Protein 5A0N (pdb70)

Radius of gyration: 16.24 Å; Cα contacts (8 Å, |Δi|>4): 431; chains: 1; bounding box: 44×44×43 Å

Structure (mmCIF, N/CA/C/O backbone):
data_5A0N
#
_entry.id   5A0N
#
_cell.length_a   59.860
_cell.length_b   59.860
_cell.length_c   121.660
_cell.angle_alpha   90.00
_cell.angle_beta   90.00
_cell.angle_gamma   90.00
#
_symmetry.space_group_name_H-M   'P 41 21 2'
#
loop_
_entity.id
_entity.type
_entity.pdbx_description
1 polymer 'PROTEIN F2 LIKE FIBRONECTIN-BINDING PROTEIN'
2 non-polymer '2-(N-MORPHOLINO)-E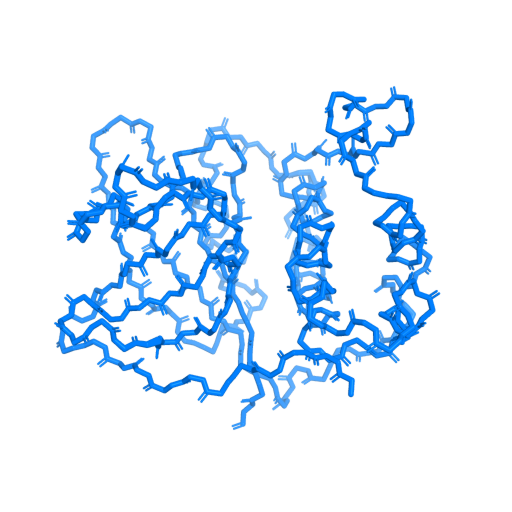THANESULFONIC ACID'
3 non-polymer GLYCEROL
4 water water
#
loop_
_atom_site.group_PDB
_atom_site.id
_atom_site.type_symbol
_atom_site.label_atom_id
_atom_site.label_alt_id
_atom_site.label_comp_id
_atom_site.label_asym_id
_atom_site.label_entity_id
_atom_site.label_seq_id
_atom_site.pdbx_PDB_ins_code
_atom_site.Cartn_x
_atom_site.Cartn_y
_atom_site.Cartn_z
_atom_site.occupancy
_atom_site.B_iso_or_equiv
_atom_site.auth_seq_id
_atom_site.auth_comp_id
_atom_site.auth_asym_id
_atom_site.auth_atom_id
_atom_site.pdbx_PDB_model_num
ATOM 1 N N . GLY A 1 4 ? 31.350 -6.710 10.905 1.00 46.03 42 GLY A N 1
ATOM 2 C CA . GLY A 1 4 ? 30.317 -5.722 11.362 1.00 34.49 42 GLY A CA 1
ATOM 3 C C . GLY A 1 4 ? 30.820 -4.295 11.382 1.00 22.86 42 GLY A C 1
ATOM 4 O O . GLY A 1 4 ? 32.021 -4.039 11.548 1.00 27.55 42 GLY A O 1
ATOM 5 N N . GLY A 1 5 ? 29.905 -3.352 11.202 1.00 15.34 43 GLY A N 1
ATOM 6 C CA . GLY A 1 5 ? 30.281 -1.942 11.181 1.00 14.84 43 GLY A CA 1
ATOM 7 C C . GLY A 1 5 ? 30.828 -1.454 9.865 1.00 14.62 43 GLY A C 1
ATOM 8 O O . GLY A 1 5 ? 30.875 -2.183 8.883 1.00 15.93 43 GLY A O 1
ATOM 9 N N . PHE A 1 6 ? 31.203 -0.199 9.865 1.00 13.54 44 PHE A N 1
ATOM 10 C CA . PHE A 1 6 ? 31.690 0.488 8.709 1.00 13.72 44 PHE A CA 1
ATOM 11 C C . PHE A 1 6 ? 33.099 1.008 8.986 1.00 15.71 44 PHE A C 1
ATOM 12 O O . PHE A 1 6 ? 33.271 1.944 9.683 1.00 14.21 44 PHE A O 1
ATOM 20 N N . PRO A 1 7 ? 34.128 0.362 8.428 1.00 27.21 45 PRO A N 1
ATOM 21 C CA . PRO A 1 7 ? 35.467 0.814 8.704 1.00 26.90 45 PRO A CA 1
ATOM 22 C C . PRO A 1 7 ? 35.786 2.272 8.354 1.00 25.62 45 PRO A C 1
ATOM 23 O O . PRO A 1 7 ? 35.200 2.907 7.447 1.00 41.28 45 PRO A O 1
ATOM 27 N N . ASN A 1 8 ? 36.671 2.792 9.186 1.00 14.35 46 ASN A N 1
ATOM 28 C CA . ASN A 1 8 ? 37.204 4.095 8.964 1.00 10.47 46 ASN A CA 1
ATOM 29 C C . ASN A 1 8 ? 38.687 3.979 8.774 1.00 10.77 46 ASN A C 1
ATOM 30 O O . ASN A 1 8 ? 39.459 4.099 9.729 1.00 12.09 46 ASN A O 1
ATOM 35 N N . ASP A 1 9 ? 39.062 3.707 7.519 1.00 11.80 47 ASP A N 1
ATOM 36 C CA . ASP A 1 9 ? 40.432 3.414 7.141 1.00 14.39 47 ASP A CA 1
ATOM 37 C C . ASP A 1 9 ? 41.067 4.550 6.358 1.00 12.33 47 ASP A C 1
ATOM 38 O O . ASP A 1 9 ? 42.108 4.361 5.717 1.00 13.80 47 ASP A O 1
ATOM 43 N N . ALA A 1 10 ? 40.467 5.728 6.434 1.00 11.08 48 ALA A N 1
ATOM 44 C CA . ALA A 1 10 ? 41.016 6.895 5.745 1.00 11.13 48 ALA A CA 1
ATOM 45 C C . ALA A 1 10 ? 42.316 7.338 6.409 1.00 12.50 48 ALA A C 1
ATOM 46 O O . ALA A 1 10 ? 42.476 7.221 7.634 1.00 16.04 48 ALA A O 1
ATOM 48 N N . LYS A 1 11 ? 43.232 7.893 5.611 1.00 13.58 49 LYS A N 1
ATOM 49 C CA . LYS A 1 11 ? 44.554 8.285 6.126 1.00 17.20 49 LYS A CA 1
ATOM 50 C C . LYS A 1 11 ? 44.997 9.681 5.667 1.00 14.07 49 LYS A C 1
ATOM 51 O O . LYS A 1 11 ? 46.100 10.093 5.965 1.00 16.16 49 LYS A O 1
ATOM 55 N N . GLY A 1 12 ? 44.115 10.455 5.036 1.00 11.88 50 GLY A N 1
ATOM 56 C CA . GLY A 1 12 ? 44.472 11.794 4.612 1.00 12.39 50 GLY A CA 1
ATOM 57 C C . GLY A 1 12 ? 44.869 12.684 5.794 1.00 10.82 50 GLY A C 1
ATOM 58 O O . GLY A 1 12 ? 44.145 12.754 6.789 1.00 11.39 50 GLY A O 1
ATOM 59 N N . ILE A 1 13 ? 45.986 13.383 5.619 1.00 10.75 51 ILE A N 1
ATOM 60 C CA . ILE A 1 13 ? 46.427 14.415 6.540 1.00 11.79 51 ILE A CA 1
ATOM 61 C C . ILE A 1 13 ? 46.728 15.668 5.726 1.00 11.21 51 ILE A C 1
ATOM 62 O O . ILE A 1 13 ? 47.487 15.616 4.767 1.00 12.83 51 ILE A O 1
ATOM 67 N N . SER A 1 14 ? 46.135 16.786 6.096 1.00 11.32 52 SER A N 1
ATOM 68 C CA . SER A 1 14 ? 46.259 18.039 5.346 1.00 13.16 52 SER A CA 1
ATOM 69 C C . SER A 1 14 ? 47.585 18.698 5.617 1.00 14.22 52 SER A C 1
ATOM 70 O O . SER A 1 14 ? 47.960 18.833 6.790 1.00 15.06 52 SER A O 1
ATOM 73 N N . GLY A 1 15 ? 48.251 19.183 4.576 1.00 15.68 53 GLY A N 1
ATOM 74 C CA . GLY A 1 15 ? 49.496 19.891 4.756 1.00 18.12 53 GLY A CA 1
ATOM 75 C C . GLY A 1 15 ? 49.391 21.158 5.578 1.00 18.69 53 GLY A C 1
ATOM 76 O O . GLY A 1 15 ? 50.366 21.536 6.207 1.00 24.96 53 GLY A O 1
ATOM 77 N N . ASN A 1 16 ? 48.225 21.798 5.566 1.00 15.72 54 ASN A N 1
ATOM 78 C CA . ASN A 1 16 ? 48.002 23.032 6.320 1.00 15.78 54 ASN A CA 1
ATOM 79 C C . ASN A 1 16 ? 47.195 22.823 7.585 1.00 12.03 54 ASN A C 1
ATOM 80 O O . ASN A 1 16 ? 46.857 23.784 8.253 1.00 14.89 54 ASN A O 1
ATOM 85 N N . GLY A 1 17 ? 46.884 21.578 7.911 1.00 11.28 55 GLY A N 1
ATOM 86 C CA . GLY A 1 17 ? 46.103 21.281 9.100 1.00 10.86 55 GLY A CA 1
ATOM 87 C C . GLY A 1 17 ? 44.619 21.601 9.005 1.00 9.92 55 GLY A C 1
ATOM 88 O O . GLY A 1 17 ? 43.927 21.497 10.013 1.00 10.85 55 GLY A O 1
ATOM 89 N N . LYS A 1 18 ? 44.137 21.963 7.806 1.00 10.16 56 LYS A N 1
ATOM 90 C CA . LYS A 1 18 ? 42.729 22.302 7.623 1.00 9.58 56 LYS A CA 1
ATOM 91 C C . LYS A 1 18 ? 41.983 21.236 6.828 1.00 9.41 56 LYS A C 1
ATOM 92 O O . LYS A 1 18 ? 42.527 20.603 5.928 1.00 10.35 56 LYS A O 1
ATOM 98 N N . TYR A 1 19 ? 40.722 21.058 7.206 1.00 9.11 57 TYR A N 1
ATOM 99 C CA . TYR A 1 19 ? 39.860 20.005 6.689 1.00 8.81 57 TYR A CA 1
ATOM 100 C C . TYR A 1 19 ? 38.484 20.563 6.362 1.00 8.40 57 TYR A C 1
ATOM 101 O O . TYR A 1 19 ? 38.028 21.525 7.010 1.00 8.85 57 TYR A O 1
ATOM 110 N N . TYR A 1 20 ? 37.823 19.936 5.389 1.00 8.18 58 TYR A N 1
ATOM 111 C CA . TYR A 1 20 ? 36.471 20.265 4.969 1.00 8.21 58 TYR A CA 1
ATOM 112 C C . TYR A 1 20 ? 35.594 19.043 5.228 1.00 7.38 58 TYR A C 1
ATOM 113 O O . TYR A 1 20 ? 36.102 17.939 5.428 1.00 8.22 58 TYR A O 1
ATOM 122 N N . SER A 1 21 ? 34.273 19.236 5.196 1.00 7.24 59 SER A N 1
ATOM 123 C CA . SER A 1 21 ? 33.362 18.102 5.259 1.00 7.13 59 SER A CA 1
ATOM 124 C C . SER A 1 21 ? 32.351 18.140 4.118 1.00 6.97 59 SER A C 1
ATOM 125 O O . SER A 1 21 ? 31.874 19.207 3.680 1.00 7.76 59 SER A O 1
ATOM 128 N N . LEU A 1 22 ? 31.991 16.946 3.653 1.00 6.76 60 LEU A N 1
ATOM 129 C CA . LEU A 1 22 ? 30.983 16.771 2.626 1.00 6.56 60 LEU A CA 1
ATOM 130 C C . LEU A 1 22 ? 29.577 16.996 3.161 1.00 6.78 60 LEU A C 1
ATOM 131 O O . LEU A 1 22 ? 28.618 17.110 2.369 1.00 7.15 60 LEU A O 1
ATOM 136 N N . GLY A 1 23 ? 29.412 17.076 4.480 1.00 6.83 61 GLY A N 1
ATOM 137 C CA . GLY A 1 23 ? 28.131 17.386 5.053 1.00 7.17 61 GLY A CA 1
ATOM 138 C C . GLY A 1 23 ? 27.283 16.203 5.394 1.00 7.64 61 GLY A C 1
ATOM 139 O O . GLY A 1 23 ? 27.678 15.051 5.181 1.00 7.64 61 GLY A O 1
ATOM 140 N N . GLN A 1 24 ? 26.098 16.494 5.917 1.00 7.25 62 GLN A N 1
ATOM 141 C CA . GLN A 1 24 ? 25.121 15.462 6.258 1.00 7.80 62 GLN A CA 1
ATOM 142 C C . GLN A 1 24 ? 24.273 15.216 4.996 1.00 7.28 62 GLN A C 1
ATOM 143 O O . GLN A 1 24 ? 24.680 14.402 4.152 1.00 9.33 62 GLN A O 1
ATOM 149 N N . ILE A 1 25 ? 23.145 15.902 4.814 1.00 6.59 63 ILE A N 1
ATOM 150 C CA . ILE A 1 25 ? 22.435 15.806 3.537 1.00 6.69 63 ILE A CA 1
ATOM 151 C C . ILE A 1 25 ? 22.792 17.068 2.756 1.00 6.27 63 ILE A C 1
ATOM 152 O O . ILE A 1 25 ? 22.396 18.179 3.129 1.00 6.41 63 ILE A O 1
ATOM 157 N N . GLU A 1 26 ? 23.662 16.904 1.746 1.00 5.93 64 GLU A N 1
ATOM 158 C CA . GLU A 1 26 ? 24.151 18.055 0.972 1.00 6.18 64 GLU A CA 1
ATOM 159 C C . GLU A 1 26 ? 24.397 17.604 -0.455 1.00 5.98 64 GLU A C 1
ATOM 160 O O . GLU A 1 26 ? 24.712 16.454 -0.737 1.00 6.26 64 GLU A O 1
ATOM 166 N N . LYS A 1 27 ? 24.314 18.560 -1.361 1.00 6.15 65 LYS A N 1
ATOM 167 C CA . LYS A 1 27 ? 24.790 18.372 -2.726 1.00 6.33 65 LYS A CA 1
ATOM 168 C C . LYS A 1 27 ? 26.306 18.416 -2.762 1.00 6.39 65 LYS A C 1
ATOM 169 O O . LYS A 1 27 ? 26.927 19.277 -2.119 1.00 7.05 65 LYS A O 1
ATOM 175 N N A LEU A 1 28 ? 26.916 17.503 -3.512 0.50 6.70 66 LEU A N 1
ATOM 176 N N B LEU A 1 28 ? 26.900 17.500 -3.512 0.50 6.87 66 LEU A N 1
ATOM 177 C CA A LEU A 1 28 ? 28.317 17.677 -3.901 0.50 6.87 66 LEU A CA 1
ATOM 178 C CA B LEU A 1 28 ? 28.293 17.648 -3.898 0.50 7.03 66 LEU A CA 1
ATOM 179 C C A LEU A 1 28 ? 28.439 18.668 -5.050 0.50 6.47 66 LEU A C 1
ATOM 180 C C B LEU A 1 28 ? 28.432 18.653 -5.042 0.50 6.55 66 LEU A C 1
ATOM 181 O O A LEU A 1 28 ? 29.425 19.394 -5.129 0.50 7.62 66 LEU A O 1
ATOM 182 O O B LEU A 1 28 ? 29.418 19.380 -5.100 0.50 7.67 66 LEU A O 1
ATOM 191 N N . TYR A 1 29 ? 27.425 18.695 -5.924 1.00 6.06 67 TYR A N 1
ATOM 192 C CA . TYR A 1 29 ? 27.396 19.625 -7.066 1.00 6.53 67 TYR A CA 1
ATOM 193 C C . TYR A 1 29 ? 25.993 20.204 -7.113 1.00 5.87 67 TYR A C 1
ATOM 194 O O . TYR A 1 29 ? 24.992 19.479 -6.965 1.00 6.49 67 TYR A O 1
ATOM 203 N N . SER A 1 30 ? 25.922 21.517 -7.303 1.00 5.89 68 SER A N 1
ATOM 204 C CA . SER A 1 30 ? 24.690 22.263 -7.087 1.00 6.26 68 SER A CA 1
ATOM 205 C C . SER A 1 30 ? 23.547 21.940 -8.048 1.00 5.87 68 SER A C 1
ATOM 206 O O . SER A 1 30 ? 22.395 22.212 -7.714 1.00 6.81 68 SER A O 1
ATOM 209 N N . ASN A 1 31 ? 23.849 21.357 -9.206 1.00 6.20 69 ASN A N 1
ATOM 210 C CA . ASN A 1 31 ? 22.793 20.962 -10.114 1.00 6.75 69 ASN A CA 1
ATOM 211 C C . ASN A 1 31 ? 22.246 19.562 -9.894 1.00 6.71 69 ASN A C 1
ATOM 212 O O . ASN A 1 31 ? 21.333 19.153 -10.627 1.00 9.21 69 ASN A O 1
ATOM 217 N N . GLN A 1 32 ? 22.785 18.836 -8.913 1.00 6.64 70 GLN A N 1
ATOM 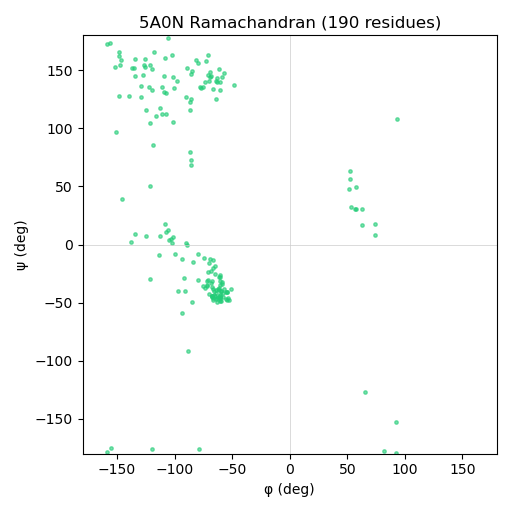218 C CA . GLN A 1 32 ? 22.383 17.467 -8.617 1.00 6.94 70 GLN A CA 1
ATOM 219 C C . GLN A 1 32 ? 21.471 17.401 -7.410 1.00 6.89 70 GLN A C 1
ATOM 220 O O . GLN A 1 32 ? 21.444 18.310 -6.580 1.00 8.10 70 GLN A O 1
ATOM 226 N N . PHE A 1 33 ? 20.783 16.283 -7.266 1.00 7.11 71 PHE A N 1
ATOM 227 C CA . PHE A 1 33 ? 20.086 15.984 -6.030 1.00 7.77 71 PHE A CA 1
ATOM 228 C C . PHE A 1 33 ? 21.074 15.826 -4.876 1.00 7.12 71 PHE A C 1
ATOM 229 O O . PHE A 1 33 ? 22.138 15.220 -5.029 1.00 8.16 71 PHE A O 1
ATOM 237 N N . ALA A 1 34 ? 20.691 16.339 -3.703 1.00 7.12 72 ALA A N 1
ATOM 238 C CA . ALA A 1 34 ? 21.483 16.132 -2.513 1.00 6.99 72 ALA A CA 1
ATOM 239 C C . ALA A 1 34 ? 21.593 14.656 -2.170 1.00 7.28 72 ALA A C 1
ATOM 240 O O . ALA A 1 34 ? 20.687 13.874 -2.416 1.00 9.11 72 ALA A O 1
ATOM 242 N N . THR A 1 35 ? 22.711 14.313 -1.533 1.00 6.35 73 THR A N 1
ATOM 243 C CA . THR A 1 35 ? 22.980 12.973 -1.068 1.00 6.56 73 THR A CA 1
ATOM 244 C C . THR A 1 35 ? 23.306 13.010 0.431 1.00 5.99 73 THR A C 1
ATOM 245 O O . THR A 1 35 ? 23.692 14.054 0.972 1.00 6.92 73 THR A O 1
ATOM 249 N N . TYR A 1 36 ? 23.161 11.866 1.078 1.00 6.64 74 TYR A N 1
ATOM 250 C CA . TYR A 1 36 ? 23.557 11.701 2.482 1.00 6.35 74 TYR A CA 1
ATOM 251 C C . TYR A 1 36 ? 25.029 11.318 2.491 1.00 6.14 74 TYR A C 1
ATOM 252 O O . TYR A 1 36 ? 25.398 10.253 1.991 1.00 7.55 74 TYR A O 1
ATOM 261 N N . ASN A 1 37 ? 25.880 12.186 3.060 1.00 6.38 75 ASN A N 1
ATOM 262 C CA . ASN A 1 37 ? 27.325 12.104 2.862 1.00 5.92 75 ASN A CA 1
ATOM 263 C C . ASN A 1 37 ? 28.126 11.724 4.103 1.00 6.18 75 ASN A C 1
ATOM 264 O O . ASN A 1 37 ? 29.343 11.773 4.085 1.00 6.54 75 ASN A O 1
ATOM 269 N N . ASN A 1 38 ? 27.436 11.361 5.203 1.00 5.83 76 ASN A N 1
ATOM 270 C CA . ASN A 1 38 ? 28.061 10.804 6.402 1.00 5.84 76 ASN A CA 1
ATOM 271 C C . ASN A 1 38 ? 29.033 11.740 7.092 1.00 6.55 76 ASN A C 1
ATOM 272 O O . ASN A 1 38 ? 29.841 11.302 7.900 1.00 6.55 76 ASN A O 1
ATOM 277 N N . LEU A 1 39 ? 28.966 13.030 6.767 1.00 6.10 77 LEU A N 1
ATOM 278 C CA . LEU A 1 39 ? 29.919 14.010 7.288 1.00 7.00 77 LEU A CA 1
ATOM 279 C C . LEU A 1 39 ? 31.360 13.607 7.049 1.00 7.11 77 LEU A C 1
ATOM 280 O O . LEU A 1 39 ? 32.251 13.951 7.805 1.00 8.63 77 LEU A O 1
ATOM 285 N N . THR A 1 40 ? 31.590 12.911 5.931 1.00 6.30 78 THR A N 1
ATOM 286 C CA . THR A 1 40 ? 32.963 12.590 5.546 1.00 6.63 78 THR A CA 1
ATOM 287 C C . THR A 1 40 ? 33.837 13.823 5.625 1.00 6.87 78 THR A C 1
ATOM 288 O O . THR A 1 40 ? 33.444 14.901 5.157 1.00 7.75 78 THR A O 1
ATOM 292 N N . VAL A 1 41 ? 35.051 13.665 6.158 1.00 6.98 79 VAL A N 1
ATOM 293 C CA . VAL A 1 41 ? 35.988 14.766 6.306 1.00 7.15 79 VAL A CA 1
ATOM 294 C C . VAL A 1 41 ? 37.129 14.519 5.325 1.00 7.19 79 VAL A C 1
ATOM 295 O O . VAL A 1 41 ? 37.618 13.380 5.191 1.00 7.86 79 VAL A O 1
ATOM 299 N N . ILE A 1 42 ? 37.524 15.593 4.635 1.00 7.15 80 ILE A N 1
ATOM 300 C CA . ILE A 1 42 ? 38.552 15.568 3.600 1.00 7.71 80 ILE A CA 1
ATOM 301 C C . ILE A 1 42 ? 39.635 16.610 3.891 1.00 7.53 80 ILE A C 1
ATOM 302 O O . ILE A 1 42 ? 39.379 17.636 4.500 1.00 8.20 80 ILE A O 1
ATOM 307 N N . THR A 1 43 ? 40.829 16.349 3.374 1.00 8.22 81 THR A N 1
ATOM 308 C CA . THR A 1 43 ? 41.907 17.304 3.464 1.00 9.04 81 THR A CA 1
ATOM 309 C C . THR A 1 43 ? 41.585 18.524 2.596 1.00 9.24 81 THR A C 1
ATOM 310 O O . THR A 1 43 ? 40.987 18.412 1.514 1.00 11.60 81 THR A O 1
ATOM 314 N N . SER A 1 44 ? 42.003 19.695 3.058 1.00 10.01 82 SER A N 1
ATOM 315 C CA . SER A 1 44 ? 41.733 20.946 2.312 1.00 11.37 82 SER A CA 1
ATOM 316 C C . SER A 1 44 ? 42.549 21.034 1.047 1.00 12.97 82 SER A C 1
ATOM 317 O O . SER A 1 44 ? 42.141 21.745 0.135 1.00 16.06 82 SER A O 1
ATOM 320 N N . ASP A 1 45 ? 43.676 20.330 0.972 1.00 11.76 83 ASP A N 1
ATOM 321 C CA . ASP A 1 45 ? 44.570 20.459 -0.155 1.00 13.29 83 ASP A CA 1
ATOM 322 C C . ASP A 1 45 ? 44.292 19.423 -1.247 1.00 11.68 83 ASP A C 1
ATOM 323 O O . ASP A 1 45 ? 43.980 19.747 -2.400 1.00 15.28 83 ASP A O 1
ATOM 328 N N . THR A 1 46 ? 44.376 18.152 -0.891 1.00 10.33 84 THR A N 1
ATOM 329 C CA . THR A 1 46 ? 44.216 17.081 -1.835 1.00 11.36 84 THR A CA 1
ATOM 330 C C . THR A 1 46 ? 42.795 16.528 -1.931 1.00 11.63 84 THR A C 1
ATOM 331 O O . THR A 1 46 ? 42.514 15.705 -2.797 1.00 13.88 84 THR A O 1
ATOM 335 N N . HIS A 1 47 ? 41.927 16.890 -0.994 1.00 10.10 85 HIS A N 1
ATOM 336 C CA . HIS A 1 47 ? 40.542 16.406 -0.958 1.00 10.67 85 HIS A CA 1
ATOM 337 C C . HIS A 1 47 ? 40.496 14.890 -0.765 1.00 11.39 85 HIS A C 1
ATOM 338 O O . HIS A 1 47 ? 39.606 14.199 -1.280 1.00 15.68 85 HIS A O 1
ATOM 345 N N . GLU A 1 48 ? 41.508 14.375 -0.061 1.00 10.52 86 GLU A N 1
ATOM 346 C CA A GLU A 1 48 ? 41.621 12.950 0.354 0.50 10.72 86 GLU A CA 1
ATOM 347 C CA B GLU A 1 48 ? 41.525 12.977 0.306 0.50 13.00 86 GLU A CA 1
ATOM 348 C C . GLU A 1 48 ? 40.771 12.796 1.621 1.00 9.93 86 GLU A C 1
ATOM 349 O O . GLU A 1 48 ? 40.886 13.631 2.522 1.00 11.14 86 GLU A O 1
ATOM 360 N N A ASN A 1 49 ? 39.971 11.745 1.734 0.50 9.36 87 ASN A N 1
ATOM 361 N N B ASN A 1 49 ? 40.050 11.674 1.722 0.50 9.49 87 ASN A N 1
ATOM 362 C CA A ASN A 1 49 ? 39.328 11.561 3.024 0.50 9.06 87 ASN A CA 1
ATOM 363 C CA B ASN A 1 49 ? 39.421 11.259 2.988 0.50 9.42 87 ASN A CA 1
ATOM 364 C C A ASN A 1 49 ? 40.369 11.439 4.106 0.50 9.09 87 ASN A C 1
ATOM 365 C C B ASN A 1 49 ? 40.408 11.349 4.150 0.50 9.13 87 ASN A C 1
ATOM 366 O O A ASN A 1 49 ? 41.344 10.702 3.985 0.50 10.00 87 ASN A O 1
ATOM 367 O O B ASN A 1 49 ? 41.447 10.693 4.106 0.50 9.93 87 ASN A O 1
ATOM 376 N N . SER A 1 50 ? 40.088 12.133 5.193 1.00 8.89 88 SER A N 1
ATOM 377 C CA . SER A 1 50 ? 40.834 12.019 6.461 1.00 8.10 88 SER A CA 1
ATOM 378 C C . SER A 1 50 ? 40.080 11.115 7.428 1.00 7.75 88 SER A C 1
ATOM 379 O O . SER A 1 50 ? 40.693 10.419 8.217 1.00 9.36 88 SER A O 1
ATOM 382 N N . ASP A 1 51 ? 38.751 11.120 7.357 1.00 7.69 89 ASP A N 1
ATOM 383 C CA . ASP A 1 51 ? 37.889 10.234 8.162 1.00 7.43 89 ASP A CA 1
ATOM 384 C C . ASP A 1 51 ? 36.654 9.945 7.318 1.00 7.31 89 ASP A C 1
ATOM 385 O O . ASP A 1 51 ? 36.059 10.850 6.733 1.00 8.70 89 ASP A O 1
ATOM 390 N N . ASN A 1 52 ? 36.346 8.661 7.176 1.00 7.47 90 ASN A N 1
ATOM 391 C CA . ASN A 1 52 ? 35.277 8.271 6.252 1.00 7.84 90 ASN A CA 1
ATOM 392 C C . ASN A 1 52 ? 33.917 8.769 6.677 1.00 7.05 90 ASN A C 1
ATOM 393 O O . ASN A 1 52 ? 33.029 8.892 5.827 1.00 7.44 90 ASN A O 1
ATOM 398 N N . PHE A 1 53 ? 33.724 9.009 7.960 1.00 6.97 91 PHE A N 1
ATOM 399 C CA . PHE A 1 53 ? 32.480 9.541 8.484 1.00 6.97 91 PHE A CA 1
ATOM 400 C C . PHE A 1 53 ? 32.826 10.379 9.697 1.00 6.09 91 PHE A C 1
ATOM 401 O O . PHE A 1 53 ? 33.919 10.241 10.268 1.00 6.82 91 PHE A O 1
ATOM 409 N N . ALA A 1 54 ? 31.867 11.173 10.137 1.00 6.45 92 ALA A N 1
ATOM 410 C CA . ALA A 1 54 ? 31.985 11.913 11.387 1.00 6.07 92 ALA A CA 1
ATOM 411 C C . ALA A 1 54 ? 30.572 12.214 11.871 1.00 5.74 92 ALA A C 1
ATOM 412 O O . ALA A 1 54 ? 29.599 11.963 11.146 1.00 6.45 92 ALA A O 1
ATOM 414 N N . PHE A 1 55 ? 30.457 12.778 13.076 1.00 6.33 93 PHE A N 1
ATOM 415 C CA . PHE A 1 55 ? 29.177 13.141 13.658 1.00 6.07 93 PHE A CA 1
ATOM 416 C C . PHE A 1 55 ? 29.227 14.583 14.129 1.00 5.85 93 PHE A C 1
ATOM 417 O O . PHE A 1 55 ? 30.238 15.030 14.707 1.00 7.15 93 PHE A O 1
ATOM 425 N N . CYS A 1 56 ? 28.145 15.301 13.832 1.00 6.08 94 CYS A N 1
ATOM 426 C CA . CYS A 1 56 ? 27.968 16.675 14.258 1.00 6.27 94 CYS A CA 1
ATOM 427 C C . CYS A 1 56 ? 27.624 16.715 15.745 1.00 6.29 94 CYS A C 1
ATOM 428 O O . CYS A 1 56 ? 26.758 15.983 16.194 1.00 7.24 94 CYS A O 1
ATOM 431 N N . LEU A 1 57 ? 28.274 17.643 16.465 1.00 6.79 95 LEU A N 1
ATOM 432 C CA . LEU A 1 57 ? 28.100 17.710 17.915 1.00 6.74 95 LEU A CA 1
ATOM 433 C C . LEU A 1 57 ? 27.224 18.844 18.404 1.00 7.32 95 LEU A C 1
ATOM 434 O O . LEU A 1 57 ? 27.095 19.017 19.628 1.00 8.16 95 LEU A O 1
ATOM 439 N N . ALA A 1 58 ? 26.631 19.619 17.493 1.00 7.18 96 ALA A N 1
ATOM 440 C CA . ALA A 1 58 ? 25.837 20.785 17.875 1.00 7.90 96 ALA A CA 1
ATOM 441 C C . ALA A 1 58 ? 24.775 21.018 16.826 1.00 7.58 96 ALA A C 1
ATOM 442 O O . ALA A 1 58 ? 25.037 21.632 15.782 1.00 8.55 96 ALA A O 1
ATOM 444 N N . ASN A 1 59 ? 23.576 20.515 17.109 1.00 7.10 97 ASN A N 1
ATOM 445 C CA . ASN A 1 59 ? 22.508 20.577 16.132 1.00 7.68 97 ASN A CA 1
ATOM 446 C C . ASN A 1 59 ? 21.959 21.961 15.842 1.00 8.15 97 ASN A C 1
ATOM 447 O O . ASN A 1 59 ? 21.213 22.133 14.863 1.00 11.18 97 ASN A O 1
ATOM 452 N N . GLY A 1 60 ? 22.318 22.932 16.676 1.00 8.37 98 GLY A N 1
ATOM 453 C CA . GLY A 1 60 ? 21.842 24.297 16.552 1.00 9.87 98 GLY A CA 1
ATOM 454 C C . GLY A 1 60 ? 22.818 25.265 15.935 1.00 9.66 98 GLY A C 1
ATOM 455 O O . GLY A 1 60 ? 22.542 26.454 15.862 1.00 12.97 98 GLY A O 1
ATOM 456 N N . LYS A 1 61 ? 23.949 24.744 15.456 1.00 8.18 99 LYS A N 1
ATOM 457 C CA . LYS A 1 61 ? 24.975 25.549 14.801 1.00 8.30 99 LYS A CA 1
ATOM 458 C C . LYS A 1 61 ? 24.942 25.306 13.308 1.00 6.97 99 LYS A C 1
ATOM 459 O O . LYS A 1 61 ? 24.165 24.498 12.800 1.00 8.88 99 LYS A O 1
ATOM 465 N N . ARG A 1 62 ? 25.801 26.021 12.582 1.00 6.84 100 ARG A N 1
ATOM 466 C CA . ARG A 1 62 ? 25.844 25.828 11.128 1.00 7.04 100 ARG A CA 1
ATOM 467 C C . ARG A 1 62 ? 26.466 24.480 10.808 1.00 6.57 100 ARG A C 1
ATOM 468 O O . ARG A 1 62 ? 27.342 23.987 11.531 1.00 7.51 100 ARG A O 1
ATOM 476 N N . PHE A 1 63 ? 25.990 23.855 9.741 1.00 6.38 101 PHE A N 1
ATOM 477 C CA . PHE A 1 63 ? 26.508 22.556 9.297 1.00 6.53 101 PHE A CA 1
ATOM 478 C C . PHE A 1 63 ? 27.441 22.771 8.120 1.00 6.12 101 PHE A C 1
ATOM 479 O O . PHE A 1 63 ? 27.186 23.629 7.264 1.00 7.07 101 PHE A O 1
ATOM 487 N N . PRO A 1 64 ? 28.493 21.967 8.044 1.00 6.17 102 PRO A N 1
ATOM 488 C CA . PRO A 1 64 ? 29.474 22.136 6.960 1.00 6.56 102 PRO A CA 1
ATOM 489 C C . PRO A 1 64 ? 29.036 21.501 5.657 1.00 6.34 102 PRO A C 1
ATOM 490 O O . PRO A 1 64 ? 28.213 20.586 5.629 1.00 6.69 102 PRO A O 1
ATOM 494 N N . SER A 1 65 ? 29.631 21.989 4.568 1.00 6.34 103 SER A N 1
ATOM 495 C CA . SER A 1 65 ? 29.331 21.425 3.256 1.00 6.54 103 SER A CA 1
ATOM 496 C C . SER A 1 65 ? 30.477 21.756 2.302 1.00 6.78 103 SER A C 1
ATOM 497 O O . SER A 1 65 ? 31.402 22.483 2.638 1.00 7.57 103 SER A O 1
ATOM 500 N N . PHE A 1 66 ? 30.388 21.156 1.123 1.00 7.00 104 PHE A N 1
ATOM 501 C CA . PHE A 1 66 ? 31.444 21.261 0.110 1.00 7.45 104 PHE A CA 1
ATOM 502 C C . PHE A 1 66 ? 30.815 21.273 -1.279 1.00 7.20 104 PHE A C 1
ATOM 503 O O . PHE A 1 66 ? 31.359 20.691 -2.231 1.00 9.60 104 PHE A O 1
ATOM 511 N N . THR A 1 67 ? 29.695 21.953 -1.425 1.00 7.21 105 THR A N 1
ATOM 512 C CA . THR A 1 67 ? 29.019 21.980 -2.711 1.00 6.44 105 THR A CA 1
ATOM 513 C C . THR A 1 67 ? 29.854 22.732 -3.764 1.00 6.56 105 THR A C 1
ATOM 514 O O . THR A 1 67 ? 30.369 23.804 -3.478 1.00 7.55 105 THR A O 1
ATOM 518 N N . ASP A 1 68 ? 29.977 22.143 -4.955 1.00 7.26 106 ASP A N 1
ATOM 519 C CA . ASP A 1 68 ? 30.761 22.742 -6.026 1.00 7.52 106 ASP A CA 1
ATOM 520 C C . ASP A 1 68 ? 32.195 22.998 -5.573 1.00 8.55 106 ASP A C 1
ATOM 521 O O . ASP A 1 68 ? 32.876 23.903 -6.071 1.00 11.29 106 ASP A O 1
ATOM 526 N N . GLU A 1 69 ? 32.684 22.154 -4.671 1.00 9.29 107 GLU A N 1
ATOM 527 C CA . GLU A 1 69 ? 34.045 22.292 -4.124 1.00 11.92 107 GLU A CA 1
ATOM 528 C C . GLU A 1 69 ? 34.308 23.630 -3.462 1.00 12.21 107 GLU A C 1
ATOM 529 O O . GLU A 1 69 ? 35.455 24.078 -3.369 1.00 16.10 107 GLU A O 1
ATOM 535 N N . LYS A 1 70 ? 33.270 24.227 -2.896 1.00 10.97 108 LYS A N 1
ATOM 536 C CA . LYS A 1 70 ? 33.409 25.485 -2.145 1.00 12.31 108 LYS A CA 1
ATOM 537 C C . LYS A 1 70 ? 33.157 25.115 -0.680 1.00 11.16 108 LYS A C 1
ATOM 538 O O . LYS A 1 70 ? 32.053 24.757 -0.294 1.00 13.15 108 LYS A O 1
ATOM 544 N N . PRO A 1 71 ? 34.181 25.202 0.162 1.00 9.62 109 PRO A N 1
ATOM 545 C CA . PRO A 1 71 ? 33.960 24.774 1.553 1.00 9.82 109 PRO A CA 1
ATOM 546 C C . PRO A 1 71 ? 33.122 25.785 2.318 1.00 11.20 109 PRO A C 1
ATOM 547 O O . PRO A 1 71 ? 33.308 26.978 2.201 1.00 13.22 109 PRO A O 1
ATOM 551 N N . LYS A 1 72 ? 32.211 25.259 3.132 1.00 9.10 110 LYS A N 1
ATOM 552 C CA . LYS A 1 72 ? 31.555 26.033 4.202 1.00 9.24 110 LYS A CA 1
ATOM 553 C C . LYS A 1 72 ? 31.825 25.211 5.439 1.00 7.95 110 LYS A C 1
ATOM 554 O O . LYS A 1 72 ? 31.358 24.085 5.559 1.00 8.19 110 LYS A O 1
ATOM 560 N N . GLY A 1 73 ? 32.583 25.792 6.365 1.00 7.99 111 GLY A N 1
ATOM 561 C CA . GLY A 1 73 ? 33.010 25.088 7.579 1.00 8.67 111 GLY A CA 1
ATOM 562 C C . GLY A 1 73 ? 34.351 24.461 7.385 1.00 8.33 111 GLY A C 1
ATOM 563 O O . GLY A 1 73 ? 34.474 23.452 6.682 1.00 10.80 111 GLY A O 1
ATOM 564 N N . ILE A 1 74 ? 35.356 25.044 8.031 1.00 8.36 112 ILE A N 1
ATOM 565 C CA . ILE A 1 74 ? 36.726 24.612 7.888 1.00 8.41 112 ILE A CA 1
ATOM 566 C C . ILE A 1 74 ? 37.215 24.249 9.283 1.00 8.58 112 ILE A C 1
ATOM 567 O O . ILE A 1 74 ? 36.934 24.965 10.253 1.00 10.88 112 ILE A O 1
ATOM 572 N N . TYR A 1 75 ? 37.907 23.121 9.370 1.00 8.80 113 TYR A N 1
ATOM 573 C CA . TYR A 1 75 ? 38.234 22.484 10.643 1.00 8.51 113 TYR A CA 1
ATOM 574 C C . TYR A 1 75 ? 39.706 22.219 10.812 1.00 8.17 113 TYR A C 1
ATOM 575 O O . TYR A 1 75 ? 40.436 22.014 9.854 1.00 9.87 113 TYR A O 1
ATOM 584 N N . THR A 1 76 ? 40.137 22.191 12.081 1.00 8.09 114 THR A N 1
ATOM 585 C CA . THR A 1 76 ? 41.405 21.605 12.482 1.00 9.00 114 THR A CA 1
ATOM 586 C C . THR A 1 76 ? 41.139 20.305 13.237 1.00 8.47 114 THR A C 1
ATOM 587 O O . THR A 1 76 ? 40.039 20.060 13.708 1.00 10.08 114 THR A O 1
ATOM 591 N N . LEU A 1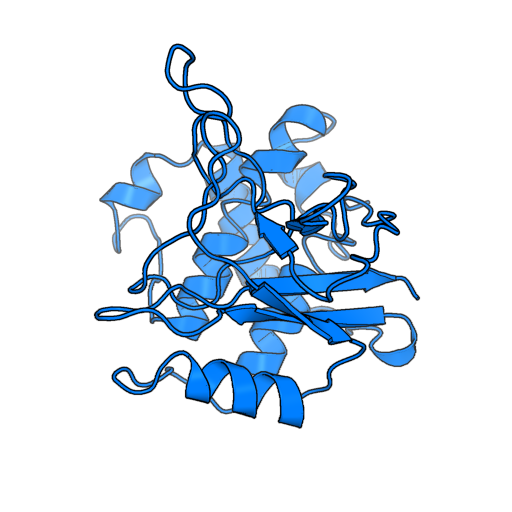 77 ? 42.160 19.474 13.307 1.00 9.99 115 LEU A N 1
ATOM 592 C CA . LEU A 1 77 ? 42.058 18.125 13.862 1.00 9.54 115 LEU A CA 1
ATOM 593 C C . LEU A 1 77 ? 42.777 17.993 15.195 1.00 9.64 115 LEU A C 1
ATOM 594 O O . LEU A 1 77 ? 43.937 18.380 15.314 1.00 11.73 115 LEU A O 1
ATOM 599 N N . VAL A 1 78 ? 42.085 17.415 16.176 1.00 9.98 116 VAL A N 1
ATOM 600 C CA . VAL A 1 78 ? 42.695 16.988 17.419 1.00 10.70 116 VAL A CA 1
ATOM 601 C C . VAL A 1 78 ? 42.638 15.451 17.439 1.00 11.17 116 VAL A C 1
ATOM 602 O O . VAL A 1 78 ? 41.557 14.864 17.445 1.00 11.22 116 VAL A O 1
ATOM 606 N N . LYS A 1 79 ? 43.814 14.830 17.469 1.00 12.41 117 LYS A N 1
ATOM 607 C CA . LYS A 1 79 ? 43.938 13.381 17.408 1.00 13.01 117 LYS A CA 1
ATOM 608 C C . LYS A 1 79 ? 43.891 12.737 18.797 1.00 13.05 117 LYS A C 1
ATOM 609 O O . LYS A 1 79 ? 44.296 13.336 19.783 1.00 15.54 117 LYS A O 1
ATOM 613 N N . ASP A 1 80 ? 43.424 11.499 18.840 1.00 13.24 118 ASP A N 1
ATOM 614 C CA . ASP A 1 80 ? 43.534 10.621 19.992 1.00 14.84 118 ASP A CA 1
ATOM 615 C C . ASP A 1 80 ? 43.023 11.267 21.281 1.00 13.57 118 ASP A C 1
ATOM 616 O O . ASP A 1 80 ? 43.707 11.339 22.302 1.00 17.18 118 ASP A O 1
ATOM 621 N N . ILE A 1 81 ? 41.775 11.701 21.218 1.00 12.48 119 ILE A N 1
ATOM 622 C CA . ILE A 1 81 ? 41.186 12.404 22.329 1.00 12.92 119 ILE A CA 1
ATOM 623 C C . ILE A 1 81 ? 40.722 11.442 23.437 1.00 13.90 119 ILE A C 1
ATOM 624 O O . ILE A 1 81 ? 40.410 10.258 23.197 1.00 14.41 119 ILE A O 1
ATOM 629 N N . ASN A 1 82 ? 40.643 11.995 24.643 1.00 14.62 120 ASN A N 1
ATOM 630 C CA . ASN A 1 82 ? 40.086 11.282 25.787 1.00 14.92 120 ASN A CA 1
ATOM 631 C C . ASN A 1 82 ? 38.861 12.009 26.360 1.00 14.39 120 ASN A C 1
ATOM 632 O O . ASN A 1 82 ? 38.406 12.996 25.796 1.00 15.42 120 ASN A O 1
ATOM 637 N N . LYS A 1 83 ? 38.311 11.498 27.463 1.00 14.72 121 LYS A N 1
ATOM 638 C CA . LYS A 1 83 ? 37.099 12.046 28.047 1.00 14.83 121 LYS A CA 1
ATOM 639 C C . LYS A 1 83 ? 37.225 13.542 28.337 1.00 14.01 121 LYS A C 1
ATOM 640 O O . LYS A 1 83 ? 36.331 14.327 27.999 1.00 16.04 121 LYS A O 1
ATOM 646 N N . GLU A 1 84 ? 38.334 13.924 28.972 1.00 14.51 122 GLU A N 1
ATOM 647 C CA . GLU A 1 84 ? 38.523 15.316 29.382 1.00 15.28 122 GLU A CA 1
ATOM 648 C C . GLU A 1 84 ? 38.632 16.235 28.176 1.00 14.46 122 GLU A C 1
ATOM 649 O O . GLU A 1 84 ? 38.034 17.310 28.150 1.00 14.69 122 GLU A O 1
ATOM 655 N N . GLN A 1 85 ? 39.380 15.824 27.165 1.00 14.28 123 GLN A N 1
ATOM 656 C CA . GLN A 1 85 ? 39.512 16.673 25.989 1.00 14.55 123 GLN A CA 1
ATOM 657 C C . GLN A 1 85 ? 38.188 16.793 25.220 1.00 12.73 123 GLN A C 1
ATOM 658 O O . GLN A 1 85 ? 37.790 17.884 24.813 1.00 13.42 123 GLN A O 1
ATOM 664 N N . TYR A 1 86 ? 37.515 15.664 25.028 1.00 11.57 124 TYR A N 1
ATOM 665 C CA . TYR A 1 86 ? 36.212 15.694 24.370 1.00 11.19 124 TYR A CA 1
ATOM 666 C C . TYR A 1 86 ? 35.256 16.639 25.092 1.00 11.38 124 TYR A C 1
ATOM 667 O O . TYR A 1 86 ? 34.583 17.454 24.477 1.00 12.20 124 TYR A O 1
ATOM 676 N N . THR A 1 87 ? 35.206 16.508 26.412 1.00 12.32 125 THR A N 1
ATOM 677 C CA . THR A 1 87 ? 34.214 17.257 27.195 1.00 12.80 125 THR A CA 1
ATOM 678 C C . THR A 1 87 ? 34.506 18.764 27.071 1.00 12.38 125 THR A C 1
ATOM 679 O O . THR A 1 87 ? 33.599 19.581 26.896 1.00 12.98 125 THR A O 1
ATOM 683 N N . LYS A 1 88 ? 35.781 19.118 27.188 1.00 12.22 126 LYS A N 1
ATOM 684 C CA . LYS A 1 88 ? 36.197 20.507 27.083 1.00 12.50 126 LYS A CA 1
ATOM 685 C C . LYS A 1 88 ? 35.806 21.079 25.721 1.00 12.34 126 LYS A C 1
ATOM 686 O O . LYS A 1 88 ? 35.247 22.177 25.619 1.00 13.27 126 LYS A O 1
ATOM 690 N N . LEU A 1 89 ? 36.124 20.342 24.662 1.00 10.42 127 LEU A N 1
ATOM 691 C CA . LEU A 1 89 ? 35.924 20.835 23.299 1.00 11.34 127 LEU A CA 1
ATOM 692 C C . LEU A 1 89 ? 34.446 20.867 22.933 1.00 9.69 127 LEU A C 1
ATOM 693 O O . LEU A 1 89 ? 33.997 21.784 22.241 1.00 10.81 127 LEU A O 1
ATOM 698 N N . LEU A 1 90 ? 33.698 19.891 23.420 1.00 10.18 128 LEU A N 1
ATOM 699 C CA . LEU A 1 90 ? 32.249 19.884 23.212 1.00 10.30 128 LEU A CA 1
ATOM 700 C C . LEU A 1 90 ? 31.633 21.127 23.899 1.00 10.07 128 LEU A C 1
ATOM 701 O O . LEU A 1 90 ? 30.847 21.858 23.297 1.00 9.84 128 LEU A O 1
ATOM 706 N N . LYS A 1 91 ? 31.996 21.352 25.164 1.00 11.33 129 LYS A N 1
ATOM 707 C CA . LYS A 1 91 ? 31.455 22.480 25.890 1.00 12.91 129 LYS A CA 1
ATOM 708 C C . LYS A 1 91 ? 31.789 23.816 25.199 1.00 11.74 129 LYS A C 1
ATOM 709 O O . LYS A 1 91 ? 30.962 24.727 25.122 1.00 13.24 129 LYS A O 1
ATOM 712 N N . GLU A 1 92 ? 33.003 23.928 24.684 1.00 12.09 130 GLU A N 1
ATOM 713 C CA . GLU A 1 92 ? 33.432 25.125 23.968 1.00 13.71 130 GLU A CA 1
ATOM 714 C C . GLU A 1 92 ? 32.567 25.381 22.736 1.00 11.13 130 GLU A C 1
ATOM 715 O O . GLU A 1 92 ? 32.321 26.516 22.367 1.00 14.96 130 GLU A O 1
ATOM 721 N N . ASN A 1 93 ? 32.124 24.305 22.090 1.00 10.99 131 ASN A N 1
ATOM 722 C CA . ASN A 1 93 ? 31.264 24.426 20.917 1.00 11.29 131 ASN A CA 1
ATOM 723 C C . ASN A 1 93 ? 29.793 24.704 21.293 1.00 12.70 131 ASN A C 1
ATOM 724 O O . ASN A 1 93 ? 28.967 24.979 20.430 1.00 22.13 131 ASN A O 1
ATOM 729 N N . HIS A 1 94 ? 29.435 24.649 22.558 1.00 11.89 132 HIS A N 1
ATOM 730 C CA . HIS A 1 94 ? 28.101 24.949 23.053 1.00 12.34 132 HIS A CA 1
ATOM 731 C C . HIS A 1 94 ? 28.161 26.127 24.105 1.00 16.49 132 HIS A C 1
ATOM 732 O O . HIS A 1 94 ? 27.651 26.012 25.230 1.00 20.37 132 HIS A O 1
ATOM 739 N N . LYS A 1 95 ? 28.810 27.228 23.780 1.00 22.24 133 LYS A N 1
ATOM 740 C CA . LYS A 1 95 ? 28.916 28.339 24.726 1.00 24.99 133 LYS A CA 1
ATOM 741 C C . LYS A 1 95 ? 27.553 28.894 25.181 1.00 25.48 133 LYS A C 1
ATOM 742 O O . LYS A 1 95 ? 27.411 29.332 26.350 1.00 28.23 133 LYS A O 1
ATOM 744 N N . TRP A 1 96 ? 26.570 28.871 24.272 1.00 26.38 134 TRP A N 1
ATOM 745 C CA . TRP A 1 96 ? 25.243 29.466 24.529 1.00 24.58 134 TRP A CA 1
ATOM 746 C C . TRP A 1 96 ? 24.118 28.459 24.746 1.00 24.03 134 TRP A C 1
ATOM 747 O O . TRP A 1 96 ? 22.942 28.834 24.760 1.00 32.17 134 TRP A O 1
ATOM 758 N N . SER A 1 97 ? 24.475 27.190 24.905 1.00 24.10 135 SER A N 1
ATOM 759 C CA . SER A 1 97 ? 23.518 26.138 25.243 1.00 23.49 135 SER A CA 1
ATOM 760 C C . SER A 1 97 ? 24.117 25.230 26.315 1.00 25.02 135 SER A C 1
ATOM 761 O O . SER A 1 97 ? 25.329 25.099 26.437 1.00 32.49 135 SER A O 1
ATOM 764 N N . SER A 1 98 ? 23.252 24.641 27.116 1.00 26.88 136 SER A N 1
ATOM 765 C CA . SER A 1 98 ? 23.703 23.720 28.116 1.00 26.87 136 SER A CA 1
ATOM 766 C C . SER A 1 98 ? 23.512 22.341 27.525 1.00 25.89 136 SER A C 1
ATOM 767 O O . SER A 1 98 ? 22.547 22.054 26.827 1.00 31.23 136 SER A O 1
ATOM 770 N N . ILE A 1 99 ? 24.479 21.510 27.798 1.00 23.97 137 ILE A N 1
ATOM 771 C CA . ILE A 1 99 ? 24.425 20.122 27.420 1.00 19.06 137 ILE A CA 1
ATOM 772 C C . ILE A 1 99 ? 23.808 19.352 28.564 1.00 18.34 137 ILE A C 1
ATOM 773 O O . ILE A 1 99 ? 24.276 19.484 29.710 1.00 19.38 137 ILE A O 1
ATOM 778 N N A PRO A 1 100 ? 22.694 18.611 28.298 0.50 14.87 138 PRO A N 1
ATOM 779 N N B PRO A 1 100 ? 22.786 18.541 28.287 0.50 19.67 138 PRO A N 1
ATOM 780 C CA A PRO A 1 100 ? 21.949 17.857 29.331 0.50 12.44 138 PRO A CA 1
ATOM 781 C CA B PRO A 1 100 ? 22.160 17.851 29.394 0.50 19.65 138 PRO A CA 1
ATOM 782 C C A PRO A 1 100 ? 22.729 16.633 29.770 0.50 13.00 138 PRO A C 1
ATOM 783 C C B PRO A 1 100 ? 23.148 17.379 30.492 0.50 15.90 138 PRO A C 1
ATOM 784 O O A PRO A 1 100 ? 23.237 15.937 28.928 0.50 14.83 138 PRO A O 1
ATOM 785 O O B PRO A 1 100 ? 22.928 17.676 31.658 0.50 17.87 138 PRO A O 1
ATOM 792 N N A ASN A 1 101 ? 22.803 16.337 31.060 0.50 10.50 139 ASN A N 1
ATOM 793 N N B ASN A 1 101 ? 24.222 16.676 30.128 0.50 13.28 139 ASN A N 1
ATOM 794 C CA A ASN A 1 101 ? 23.657 15.238 31.525 0.50 10.51 139 ASN A CA 1
ATOM 795 C CA B ASN A 1 101 ? 25.100 16.051 31.117 0.50 13.26 139 ASN A CA 1
ATOM 796 C C A ASN A 1 101 ? 25.070 15.289 30.902 0.50 8.82 139 ASN A C 1
ATOM 797 C C B ASN A 1 101 ? 26.544 15.968 30.625 0.50 12.09 139 ASN A C 1
ATOM 798 O O A ASN A 1 101 ? 25.599 14.302 30.369 0.50 10.06 139 ASN A O 1
ATOM 799 O O B ASN A 1 101 ? 26.911 15.022 29.929 0.50 10.53 139 ASN A O 1
ATOM 808 N N A LEU A 1 102 ? 25.684 16.459 30.999 0.50 11.28 140 LEU A N 1
ATOM 809 N N B LEU A 1 102 ? 27.356 16.956 30.985 0.50 15.25 140 LEU A N 1
ATOM 810 C CA A LEU A 1 102 ? 27.014 16.696 30.469 0.50 11.77 140 LEU A CA 1
ATOM 811 C CA B LEU A 1 102 ? 28.761 16.999 30.596 0.50 18.30 140 LEU A CA 1
ATOM 812 C C A LEU A 1 102 ? 28.034 1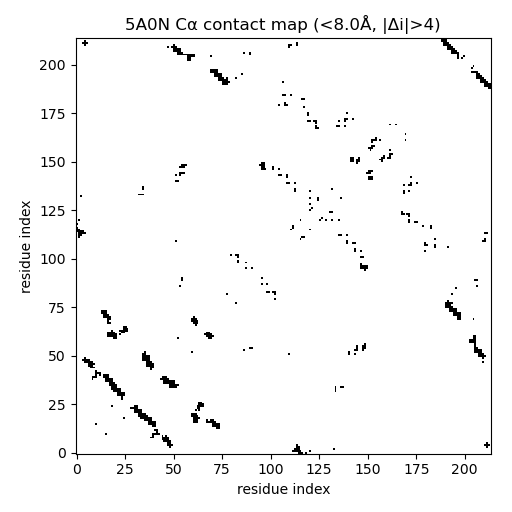5.678 30.981 0.50 9.96 140 LEU A C 1
ATOM 813 C C B LEU A 1 102 ? 29.501 15.809 31.151 0.50 18.63 140 LEU A C 1
ATOM 814 O O A LEU A 1 102 ? 28.942 15.247 30.227 0.50 10.62 140 LEU A O 1
ATOM 815 O O B LEU A 1 102 ? 30.525 15.388 30.613 0.50 24.88 140 LEU A O 1
ATOM 824 N N A ASN A 1 103 ? 27.867 15.250 32.240 0.50 11.15 141 ASN A N 1
ATOM 825 N N B ASN A 1 103 ? 28.981 15.251 32.230 0.50 18.00 141 ASN A N 1
ATOM 826 C CA A ASN A 1 103 ? 28.837 14.323 32.864 0.50 14.83 141 ASN A CA 1
ATOM 827 C CA B ASN A 1 103 ? 29.582 14.093 32.796 0.50 17.05 141 ASN A CA 1
ATOM 828 C C A ASN A 1 103 ? 29.156 13.084 32.006 0.50 16.83 141 ASN A C 1
ATOM 829 C C B ASN A 1 103 ? 29.270 12.815 31.996 0.50 15.29 141 ASN A C 1
ATOM 830 O O A ASN A 1 103 ? 30.277 12.557 31.982 0.50 16.14 141 ASN A O 1
ATOM 831 O O B ASN A 1 103 ? 30.147 11.949 31.989 0.50 13.10 141 ASN A O 1
ATOM 840 N N . GLN A 1 104 ? 28.105 12.685 31.313 1.00 14.45 142 GLN A N 1
ATOM 841 C CA . GLN A 1 104 ? 27.877 11.497 30.530 1.00 13.19 142 GLN A CA 1
ATOM 842 C C . GLN A 1 104 ? 28.102 11.693 29.026 1.00 13.00 142 GLN A C 1
ATOM 843 O O . GLN A 1 104 ? 28.005 10.718 28.263 1.00 14.80 142 GLN A O 1
ATOM 849 N N . ALA A 1 105 ? 28.450 12.907 28.603 1.00 15.01 143 ALA A N 1
ATOM 850 C CA . ALA A 1 105 ? 28.508 13.212 27.163 1.00 12.85 143 ALA A CA 1
ATOM 851 C C . ALA A 1 105 ? 29.575 12.397 26.433 1.00 11.89 143 ALA A C 1
ATOM 852 O O . ALA A 1 105 ? 29.357 11.929 25.327 1.00 11.74 143 ALA A O 1
ATOM 854 N N . TRP A 1 106 ? 30.730 12.187 27.055 1.00 11.84 144 TRP A N 1
ATOM 855 C CA . TRP A 1 106 ? 31.743 11.330 26.446 1.00 11.21 144 TRP A CA 1
ATOM 856 C C . TRP A 1 106 ? 31.251 9.902 26.313 1.00 10.94 144 TRP A C 1
ATOM 857 O O . TRP A 1 106 ? 31.459 9.251 25.285 1.00 10.40 144 TRP A O 1
ATOM 868 N N . ASP A 1 107 ? 30.569 9.402 27.342 1.00 11.00 145 ASP A N 1
ATOM 869 C CA . ASP A 1 107 ? 30.094 8.025 27.332 1.00 10.98 145 ASP A CA 1
ATOM 870 C C . ASP A 1 107 ? 29.133 7.797 26.159 1.00 9.77 145 ASP A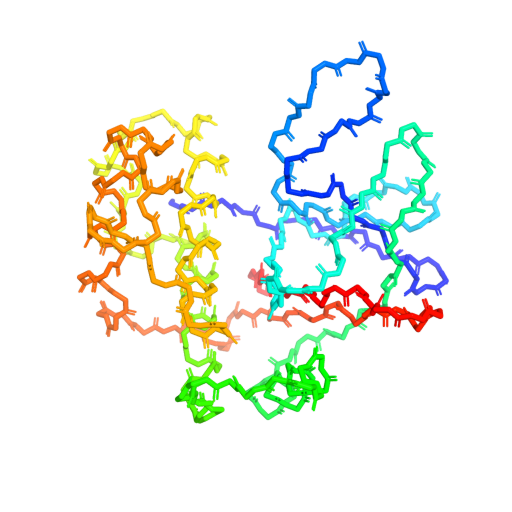 C 1
ATOM 871 O O . ASP A 1 107 ? 29.295 6.858 25.377 1.00 9.57 145 ASP A O 1
ATOM 876 N N . THR A 1 108 ? 28.161 8.693 26.003 1.00 9.93 146 THR A N 1
ATOM 877 C CA . THR A 1 108 ? 27.195 8.478 24.933 1.00 9.70 146 THR A CA 1
ATOM 878 C C . THR A 1 108 ? 27.793 8.681 23.540 1.00 8.96 146 THR A C 1
ATOM 879 O O . THR A 1 108 ? 27.529 7.876 22.667 1.00 9.34 146 THR A O 1
ATOM 883 N N . PHE A 1 109 ? 28.607 9.718 23.362 1.00 8.04 147 PHE A N 1
ATOM 884 C CA . PHE A 1 109 ? 29.219 9.932 22.057 1.00 8.44 147 PHE A CA 1
ATOM 885 C C . PHE A 1 109 ? 30.156 8.790 21.707 1.00 7.82 147 PHE A C 1
ATOM 886 O O . PHE A 1 109 ? 30.144 8.259 20.597 1.00 8.28 147 PHE A O 1
ATOM 894 N N . SER A 1 110 ? 31.009 8.396 22.642 1.00 7.81 148 SER A N 1
ATOM 895 C CA . SER A 1 110 ? 31.990 7.376 22.328 1.00 8.19 148 SER A CA 1
ATOM 896 C C . SER A 1 110 ? 31.315 6.034 22.074 1.00 8.19 148 SER A C 1
ATOM 897 O O . SER A 1 110 ? 31.752 5.272 21.198 1.00 8.47 148 SER A O 1
ATOM 900 N N . ARG A 1 111 ? 30.245 5.726 22.807 1.00 8.32 149 ARG A N 1
ATOM 901 C CA . ARG A 1 111 ? 29.474 4.507 22.552 1.00 8.40 149 ARG A CA 1
ATOM 902 C C . ARG A 1 111 ? 28.745 4.532 21.197 1.00 8.05 149 ARG A C 1
ATOM 903 O O . ARG A 1 111 ? 28.803 3.572 20.438 1.00 8.61 149 ARG A O 1
ATOM 911 N N . LEU A 1 112 ? 28.057 5.622 20.913 1.00 7.55 150 LEU A N 1
ATOM 912 C CA . LEU A 1 112 ? 27.235 5.680 19.721 1.00 7.38 150 LEU A CA 1
ATOM 913 C C . LEU A 1 112 ? 28.117 5.667 18.455 1.00 7.24 150 LEU A C 1
ATOM 914 O O . LEU A 1 112 ? 27.805 4.967 17.490 1.00 7.79 150 LEU A O 1
ATOM 919 N N . SER A 1 113 ? 29.191 6.445 18.452 1.00 7.25 151 SER A N 1
ATOM 920 C CA . SER A 1 113 ? 30.111 6.419 17.326 1.00 7.60 151 SER A CA 1
ATOM 921 C C . SER A 1 113 ? 30.746 5.047 17.154 1.00 7.98 151 SER A C 1
ATOM 922 O O . SER A 1 113 ? 30.896 4.571 16.011 1.00 8.36 151 SER A O 1
ATOM 925 N N . TYR A 1 114 ? 31.082 4.377 18.256 1.00 7.77 152 TYR A N 1
ATOM 926 C CA . TYR A 1 114 ? 31.597 3.014 18.155 1.00 8.40 152 TYR A CA 1
ATOM 927 C C . TYR A 1 114 ? 30.550 2.047 17.614 1.00 7.95 152 TYR A C 1
ATOM 928 O O . TYR A 1 114 ? 30.890 1.103 16.895 1.00 9.10 152 TYR A O 1
ATOM 937 N N A MET A 1 115 ? 29.290 2.269 17.928 0.50 7.89 153 MET A N 1
ATOM 938 N N B MET A 1 115 ? 29.282 2.263 17.952 0.50 8.08 153 MET A N 1
ATOM 939 C CA A MET A 1 115 ? 28.278 1.404 17.379 0.50 7.32 153 MET A CA 1
ATOM 940 C CA B MET A 1 115 ? 28.203 1.458 17.375 0.50 9.05 153 MET A CA 1
ATOM 941 C C A MET A 1 115 ? 28.180 1.542 15.845 0.50 7.75 153 MET A C 1
ATOM 942 C C B MET A 1 115 ? 28.195 1.542 15.843 0.50 8.35 153 MET A C 1
ATOM 943 O O A MET A 1 115 ? 27.924 0.559 15.170 0.50 9.18 153 MET A O 1
ATOM 944 O O B MET A 1 115 ? 27.970 0.546 15.173 0.50 9.38 153 MET A O 1
ATOM 953 N N . TYR A 1 116 ? 28.468 2.724 15.293 1.00 7.30 154 TYR A N 1
ATOM 954 C CA . TYR A 1 116 ? 28.558 2.880 13.867 1.00 7.56 154 TYR A CA 1
ATOM 955 C C . TYR A 1 116 ? 29.817 2.200 13.320 1.00 7.78 154 TYR A C 1
ATOM 956 O O . TYR A 1 116 ? 29.764 1.505 12.288 1.00 9.29 154 TYR A O 1
ATOM 965 N N . LEU A 1 117 ? 30.962 2.413 13.968 1.00 7.79 155 LEU A N 1
ATOM 966 C CA . LEU A 1 117 ? 32.215 1.829 13.503 1.00 7.96 155 LEU A CA 1
ATOM 967 C C . LEU A 1 117 ? 32.213 0.307 13.515 1.00 8.26 155 LEU A C 1
ATOM 968 O O . LEU A 1 117 ? 32.699 -0.316 12.571 1.00 9.39 155 LEU A O 1
ATOM 973 N N . LYS A 1 118 ? 31.721 -0.280 14.609 1.00 8.52 156 LYS A N 1
ATOM 974 C CA . LYS A 1 118 ? 31.910 -1.708 14.891 1.00 9.74 156 LYS A CA 1
ATOM 975 C C . LYS A 1 118 ? 30.601 -2.484 15.030 1.00 10.03 156 LYS A C 1
ATOM 976 O O . LYS A 1 118 ? 30.573 -3.693 14.809 1.00 12.34 156 LYS A O 1
ATOM 980 N N . ASP A 1 119 ? 29.548 -1.830 15.473 1.00 9.80 157 ASP A N 1
ATOM 981 C CA . ASP A 1 119 ? 28.234 -2.473 15.664 1.00 10.01 157 ASP A CA 1
ATOM 982 C C . ASP A 1 119 ? 28.348 -3.737 16.527 1.00 10.19 157 ASP A C 1
ATOM 983 O O . ASP A 1 119 ? 28.022 -4.855 16.095 1.00 11.32 157 ASP A O 1
ATOM 988 N N . PRO A 1 120 ? 28.775 -3.566 17.799 1.00 10.11 158 PRO A N 1
ATOM 989 C CA . PRO A 1 120 ? 29.045 -4.722 18.684 1.00 11.69 158 PRO A CA 1
ATOM 990 C C . PRO A 1 120 ? 27.830 -5.583 18.927 1.00 11.62 158 PRO A C 1
ATOM 991 O O . PRO A 1 120 ? 27.997 -6.755 19.245 1.00 15.47 158 PRO A O 1
ATOM 995 N N . THR A 1 121 ? 26.624 -5.028 18.832 1.00 10.40 159 THR A N 1
ATOM 996 C CA . THR A 1 121 ? 25.400 -5.802 19.097 1.00 11.46 159 THR A CA 1
ATOM 997 C C . THR A 1 121 ? 24.641 -6.157 17.815 1.00 11.71 159 THR A C 1
ATOM 998 O O . THR A 1 121 ? 23.505 -6.616 17.869 1.00 13.78 159 THR A O 1
ATOM 1002 N N . ASP A 1 122 ? 25.270 -5.971 16.648 1.00 11.87 160 ASP A N 1
ATOM 1003 C CA . ASP A 1 122 ? 24.694 -6.435 15.380 1.00 12.48 160 ASP A CA 1
ATOM 1004 C C . ASP A 1 122 ? 23.298 -5.836 15.130 1.00 11.82 160 ASP A C 1
ATOM 1005 O O . ASP A 1 122 ? 22.353 -6.523 14.737 1.00 13.43 160 ASP A O 1
ATOM 1010 N N . ILE A 1 123 ? 23.213 -4.525 15.282 1.00 9.92 161 ILE A N 1
ATOM 1011 C CA . ILE A 1 123 ? 21.999 -3.801 14.954 1.00 10.35 161 ILE A CA 1
ATOM 1012 C C . ILE A 1 123 ? 21.752 -3.833 13.457 1.00 10.29 161 ILE A C 1
ATOM 1013 O O . ILE A 1 123 ? 20.606 -3.973 13.013 1.00 11.32 161 ILE A O 1
ATOM 1018 N N . VAL A 1 124 ? 22.808 -3.606 12.668 1.00 10.54 162 VAL A N 1
ATOM 1019 C CA . VAL A 1 124 ? 22.602 -3.533 11.223 1.00 11.75 162 VAL A CA 1
ATOM 1020 C C . VAL A 1 124 ? 22.045 -4.832 10.638 1.00 11.39 162 VAL A C 1
ATOM 1021 O O . VAL A 1 124 ? 21.087 -4.801 9.862 1.00 12.99 162 VAL A O 1
ATOM 1025 N N . LYS A 1 125 ? 22.594 -5.983 11.038 1.00 13.09 163 LYS A N 1
ATOM 1026 C CA . LYS A 1 125 ? 22.046 -7.252 10.560 1.00 13.74 163 LYS A CA 1
ATOM 1027 C C . LYS A 1 125 ? 20.573 -7.393 10.908 1.00 13.08 163 LYS A C 1
ATOM 1028 O O . LYS A 1 125 ? 19.772 -7.865 10.115 1.00 16.55 163 LYS A O 1
ATOM 1032 N N . ARG A 1 126 ? 20.203 -6.993 12.118 1.00 11.82 164 ARG A N 1
ATOM 1033 C CA . ARG A 1 126 ? 18.804 -7.141 12.537 1.00 11.44 164 ARG A CA 1
ATOM 1034 C C . ARG A 1 126 ? 17.860 -6.170 11.834 1.00 12.50 164 ARG A C 1
ATOM 1035 O O . ARG A 1 126 ? 16.714 -6.501 11.606 1.00 16.19 164 ARG A O 1
ATOM 1043 N N . ALA A 1 127 ? 18.327 -4.948 11.547 1.00 10.69 165 ALA A N 1
ATOM 1044 C CA . ALA A 1 127 ? 17.458 -3.920 10.966 1.00 12.35 165 ALA A CA 1
ATOM 1045 C C . ALA A 1 127 ? 17.438 -3.898 9.446 1.00 12.44 165 ALA A C 1
ATOM 1046 O O . ALA A 1 127 ? 16.373 -3.649 8.857 1.00 16.00 165 ALA A O 1
ATOM 1048 N N . TRP A 1 128 ? 18.610 -4.095 8.843 1.00 12.77 166 TRP A N 1
ATOM 1049 C CA . TRP A 1 128 ? 18.772 -4.035 7.373 1.00 13.56 166 TRP A CA 1
ATOM 1050 C C . TRP A 1 128 ? 19.141 -5.375 6.746 1.00 15.26 166 TRP A C 1
ATOM 1051 O O . TRP A 1 128 ? 19.175 -5.473 5.527 1.00 17.37 166 TRP A O 1
ATOM 1062 N N . GLY A 1 129 ? 19.451 -6.394 7.542 1.00 15.81 167 GLY A N 1
ATOM 1063 C CA . GLY A 1 129 ? 19.844 -7.686 6.986 1.00 17.46 167 GLY A CA 1
ATOM 1064 C C . GLY A 1 129 ? 21.158 -7.505 6.256 1.00 18.45 167 GLY A C 1
ATOM 1065 O O . GLY A 1 129 ? 22.137 -6.995 6.820 1.00 25.40 167 GLY A O 1
ATOM 1066 N N . THR A 1 130 ? 21.167 -7.938 5.003 1.00 18.40 168 THR A N 1
ATOM 1067 C CA . THR A 1 130 ? 22.357 -7.912 4.157 1.00 22.27 168 THR A CA 1
ATOM 1068 C C . THR A 1 130 ? 22.493 -6.611 3.364 1.00 23.60 168 THR A C 1
ATOM 1069 O O . THR A 1 130 ? 23.445 -6.468 2.600 1.00 26.75 168 THR A O 1
ATOM 1073 N N . ASP A 1 131 ? 21.566 -5.666 3.533 1.00 19.46 169 ASP A N 1
ATOM 1074 C CA . ASP A 1 131 ? 21.589 -4.446 2.732 1.00 18.36 169 ASP A CA 1
ATOM 1075 C C . ASP A 1 131 ? 22.499 -3.398 3.370 1.00 15.70 169 ASP A C 1
ATOM 1076 O O . ASP A 1 131 ? 22.062 -2.377 3.932 1.00 16.49 169 ASP A O 1
ATOM 1081 N N . LEU A 1 132 ? 23.800 -3.673 3.264 1.00 18.57 170 LEU A N 1
ATOM 1082 C CA . LEU A 1 132 ? 24.814 -2.813 3.864 1.00 17.19 170 LEU A CA 1
ATOM 1083 C C . LEU A 1 132 ? 24.933 -1.481 3.131 1.00 14.48 170 LEU A C 1
ATOM 1084 O O . LEU A 1 132 ? 25.265 -0.479 3.743 1.00 15.76 170 LEU A O 1
ATOM 1089 N N . ASN A 1 133 ? 24.662 -1.474 1.826 1.00 16.01 171 ASN A N 1
ATOM 1090 C CA . ASN A 1 133 ? 24.690 -0.208 1.111 1.00 15.85 171 ASN A CA 1
ATOM 1091 C C . ASN A 1 133 ? 23.678 0.796 1.665 1.00 13.49 171 ASN A C 1
ATOM 1092 O O . ASN A 1 133 ? 24.012 1.963 1.869 1.00 15.48 171 ASN A O 1
ATOM 1097 N N . THR A 1 134 ? 22.447 0.347 1.912 1.00 13.43 172 THR A N 1
ATOM 1098 C CA . THR A 1 134 ? 21.448 1.240 2.514 1.00 13.06 172 THR A CA 1
ATOM 1099 C C . THR A 1 134 ? 21.863 1.598 3.944 1.00 11.32 172 THR A C 1
ATOM 1100 O O . THR A 1 134 ? 21.854 2.778 4.338 1.00 11.46 172 THR A O 1
ATOM 1104 N N . ALA A 1 135 ? 22.284 0.600 4.726 1.00 11.94 173 ALA A N 1
ATOM 1105 C CA . ALA A 1 135 ? 22.616 0.834 6.115 1.00 10.84 173 ALA A CA 1
ATOM 1106 C C . ALA A 1 135 ? 23.745 1.832 6.292 1.00 9.89 173 ALA A C 1
ATOM 1107 O O . ALA A 1 135 ? 23.742 2.604 7.262 1.00 10.49 173 ALA A O 1
ATOM 1109 N N . ARG A 1 136 ? 24.683 1.884 5.343 1.00 9.82 174 ARG A N 1
ATOM 1110 C CA . ARG A 1 136 ? 25.840 2.745 5.502 1.00 10.23 174 ARG A CA 1
ATOM 1111 C C . ARG A 1 136 ? 25.447 4.189 5.788 1.00 9.37 174 ARG A C 1
ATOM 1112 O O . ARG A 1 136 ? 26.091 4.865 6.611 1.00 11.33 174 ARG A O 1
ATOM 1120 N N . THR A 1 137 ? 24.418 4.690 5.116 1.00 8.93 175 THR A N 1
ATOM 1121 C CA . THR A 1 137 ? 23.947 6.057 5.378 1.00 8.22 175 THR A CA 1
ATOM 1122 C C . THR A 1 137 ? 22.766 6.084 6.329 1.00 7.77 175 THR A C 1
ATOM 1123 O O . THR A 1 137 ? 22.690 6.974 7.175 1.00 9.04 175 THR A O 1
ATOM 1127 N N . TYR A 1 138 ? 21.824 5.151 6.192 1.00 8.42 176 TYR A N 1
ATOM 1128 C CA . TYR A 1 138 ? 20.609 5.216 7.016 1.00 8.25 176 TYR A CA 1
ATOM 1129 C C . TYR A 1 138 ? 20.921 4.940 8.509 1.00 7.99 176 TYR A C 1
ATOM 1130 O O . TYR A 1 138 ? 20.297 5.520 9.386 1.00 8.39 176 TYR A O 1
ATOM 1139 N N . PHE A 1 139 ? 21.904 4.088 8.783 1.00 7.68 177 PHE A N 1
ATOM 1140 C CA . PHE A 1 139 ? 22.321 3.863 10.179 1.00 7.68 177 PHE A CA 1
ATOM 1141 C C . PHE A 1 139 ? 23.109 5.063 10.702 1.00 7.15 177 PHE A C 1
ATOM 1142 O O . PHE A 1 139 ? 22.998 5.415 11.868 1.00 7.89 177 PHE A O 1
ATOM 1150 N N . HIS A 1 140 ? 23.939 5.682 9.842 1.00 7.56 178 HIS A N 1
ATOM 1151 C CA . HIS A 1 140 ? 24.622 6.913 10.260 1.00 6.70 178 HIS A CA 1
ATOM 1152 C C . HIS A 1 140 ? 23.584 7.917 10.765 1.00 6.95 178 HIS A C 1
ATOM 1153 O O . HIS A 1 140 ? 23.759 8.536 11.815 1.00 7.31 178 HIS A O 1
ATOM 1160 N N . GLN A 1 141 ? 22.498 8.081 10.010 1.00 6.87 179 GLN A N 1
ATOM 1161 C CA . GLN A 1 141 ? 21.530 9.110 10.336 1.00 6.74 179 GLN A CA 1
ATOM 1162 C C . GLN A 1 141 ? 20.868 8.839 11.699 1.00 6.73 179 GLN A C 1
ATOM 1163 O O . GLN A 1 141 ? 20.690 9.772 12.475 1.00 7.35 179 GLN A O 1
ATOM 1169 N N A VAL A 1 142 ? 20.467 7.595 11.997 0.50 6.76 180 VAL A N 1
ATOM 1170 N N B VAL A 1 142 ? 20.499 7.585 11.969 0.50 6.71 180 VAL A N 1
ATOM 1171 C CA A VAL A 1 142 ? 19.853 7.358 13.325 0.50 7.07 180 VAL A CA 1
ATOM 1172 C CA B VAL A 1 142 ? 19.883 7.256 13.257 0.50 7.42 180 VAL A CA 1
ATOM 1173 C C A VAL A 1 142 ? 20.853 7.486 14.456 0.50 6.98 180 VAL A C 1
ATOM 1174 C C B VAL A 1 142 ? 20.847 7.483 14.408 0.50 7.00 180 VAL A C 1
ATOM 1175 O O A VAL A 1 142 ? 20.516 8.016 15.518 0.50 7.39 180 VAL A O 1
ATOM 1176 O O B VAL A 1 142 ? 20.482 8.074 15.428 0.50 7.71 180 VAL A O 1
ATOM 1183 N N . ILE A 1 143 ? 22.080 7.037 14.249 1.00 6.75 181 ILE A N 1
ATOM 1184 C CA . ILE A 1 143 ? 23.125 7.267 15.245 1.00 6.80 181 ILE A CA 1
ATOM 1185 C C . ILE A 1 143 ? 23.302 8.775 15.480 1.00 6.82 181 ILE A C 1
ATOM 1186 O O . ILE A 1 143 ? 23.418 9.227 16.632 1.00 7.18 181 ILE A O 1
ATOM 1191 N N . GLN A 1 144 ? 23.302 9.566 14.411 1.00 6.31 182 GLN A N 1
ATOM 1192 C CA . GLN A 1 144 ? 23.465 11.000 14.542 1.00 5.90 182 GLN A CA 1
ATOM 1193 C C . GLN A 1 144 ? 22.350 11.619 15.382 1.00 6.09 182 GLN A C 1
ATOM 1194 O O . GLN A 1 144 ? 22.614 12.491 16.206 1.00 6.69 182 GLN A O 1
ATOM 1200 N N . TYR A 1 145 ? 21.109 11.259 15.120 1.00 6.48 183 TYR A N 1
ATOM 1201 C CA . TYR A 1 145 ? 20.001 11.787 15.915 1.00 6.68 183 TYR A CA 1
ATOM 1202 C C . TYR A 1 145 ? 20.140 11.381 17.376 1.00 7.29 183 TYR A C 1
ATOM 1203 O O . TYR A 1 145 ? 19.838 12.204 18.264 1.00 8.06 183 TYR A O 1
ATOM 1212 N N . GLU A 1 146 ? 20.606 10.166 17.661 1.00 6.74 184 GLU A N 1
ATOM 1213 C CA . GLU A 1 146 ? 20.767 9.785 19.049 1.00 7.36 184 GLU A CA 1
ATOM 1214 C C . GLU A 1 146 ? 21.942 10.497 19.709 1.00 7.40 184 GLU A C 1
ATOM 1215 O O . GLU A 1 146 ? 21.854 10.835 20.894 1.00 8.27 184 GLU A O 1
ATOM 1221 N N . ILE A 1 147 ? 22.998 10.809 18.951 1.00 6.43 185 ILE A N 1
ATOM 1222 C CA . ILE A 1 147 ? 24.038 11.670 19.494 1.00 7.13 185 ILE A CA 1
ATOM 1223 C C . ILE A 1 147 ? 23.451 13.007 19.917 1.00 7.11 185 ILE A C 1
ATOM 1224 O O . ILE A 1 147 ? 23.758 13.506 21.014 1.00 8.11 185 ILE A O 1
ATOM 1229 N N . TRP A 1 148 ? 22.600 13.585 19.070 1.00 6.79 186 TRP A N 1
ATOM 1230 C CA . TRP A 1 148 ? 21.961 14.870 19.354 1.00 6.96 186 TRP A CA 1
ATOM 1231 C C . TRP A 1 148 ? 20.956 14.806 20.506 1.00 7.44 186 TRP A C 1
ATOM 1232 O O . TRP A 1 148 ? 20.700 15.827 21.145 1.00 8.07 186 TRP A O 1
ATOM 1243 N N . ARG A 1 149 ? 20.421 13.634 20.812 1.00 7.54 187 ARG A N 1
ATOM 1244 C CA . ARG A 1 149 ? 19.616 13.489 22.035 1.00 8.04 187 ARG A CA 1
ATOM 1245 C C . ARG A 1 149 ? 20.438 13.937 23.228 1.00 8.59 187 ARG A C 1
ATOM 1246 O O . ARG A 1 149 ? 19.923 14.617 24.115 1.00 9.80 187 ARG A O 1
ATOM 1254 N N . TYR A 1 150 ? 21.711 13.567 23.228 1.00 8.09 188 TYR A N 1
ATOM 1255 C CA . TYR A 1 150 ? 22.610 13.858 24.342 1.00 8.56 188 TYR A CA 1
ATOM 1256 C C . TYR A 1 150 ? 23.383 15.154 24.237 1.00 8.92 188 TYR A C 1
ATOM 1257 O O . TYR A 1 150 ? 23.698 15.741 25.270 1.00 10.59 188 TYR A O 1
ATOM 1266 N N . THR A 1 151 ? 23.701 15.649 23.021 1.00 8.20 189 THR A N 1
ATOM 1267 C CA . THR A 1 151 ? 24.369 16.923 22.911 1.00 8.53 189 THR A CA 1
ATOM 1268 C C . THR A 1 151 ? 23.403 18.090 23.050 1.00 8.20 189 THR A C 1
ATOM 1269 O O . THR A 1 151 ? 23.798 19.158 23.501 1.00 9.79 189 THR A O 1
ATOM 1273 N N . ASP A 1 152 ? 22.156 17.883 22.625 1.00 8.65 190 ASP A N 1
ATOM 1274 C CA . ASP A 1 152 ? 21.215 18.976 22.409 1.00 8.99 190 ASP A CA 1
ATOM 1275 C C . ASP A 1 152 ? 19.782 18.716 22.907 1.00 9.13 190 ASP A C 1
ATOM 1276 O O . ASP A 1 152 ? 18.890 19.540 22.706 1.00 11.79 190 ASP A O 1
ATOM 1281 N N . GLY A 1 153 ? 19.546 17.562 23.513 1.00 9.29 191 GLY A N 1
ATOM 1282 C CA . GLY A 1 153 ? 18.204 17.220 23.970 1.00 9.90 191 GLY A CA 1
ATOM 1283 C C . GLY A 1 153 ? 17.236 16.841 22.861 1.00 9.58 191 GLY A C 1
ATOM 1284 O O . GLY A 1 153 ? 16.041 16.822 23.079 1.00 11.94 191 GLY A O 1
ATOM 1285 N N . MET A 1 154 ? 17.741 16.502 21.674 1.00 8.69 192 MET A N 1
ATOM 1286 C CA . MET A 1 154 ? 16.907 16.160 20.526 1.00 9.64 192 MET A CA 1
ATOM 1287 C C . MET A 1 154 ? 16.542 14.681 20.529 1.00 9.70 192 MET A C 1
ATOM 1288 O O . MET A 1 154 ? 17.122 13.865 19.816 1.00 11.98 192 MET A O 1
ATOM 1293 N N . ARG A 1 155 ? 15.560 14.347 21.347 1.00 10.08 193 ARG A N 1
ATOM 1294 C CA . ARG A 1 155 ? 15.035 12.995 21.432 1.00 10.04 193 ARG A CA 1
ATOM 1295 C C . ARG A 1 155 ? 13.950 12.834 20.373 1.00 9.50 193 ARG A C 1
ATOM 1296 O O . ARG A 1 155 ? 12.995 13.627 20.314 1.00 11.72 193 ARG A O 1
ATOM 1304 N N . VAL A 1 156 ? 14.145 11.852 19.498 1.00 8.69 194 VAL A N 1
ATOM 1305 C CA . VAL A 1 156 ? 13.212 11.588 18.425 1.00 9.37 194 VAL A CA 1
ATOM 1306 C C . VAL A 1 156 ? 12.428 10.315 18.713 1.00 10.45 194 VAL A C 1
ATOM 1307 O O . VAL A 1 156 ? 13.019 9.273 19.026 1.00 11.49 194 VAL A O 1
ATOM 1311 N N . SER A 1 157 ? 11.101 10.408 18.594 1.00 10.89 195 SER A N 1
ATOM 1312 C CA . SER A 1 157 ? 10.210 9.272 18.806 1.00 12.35 195 SER A CA 1
ATOM 1313 C C . SER A 1 157 ? 8.884 9.505 18.114 1.00 12.29 195 SER A C 1
ATOM 1314 O O . SER A 1 157 ? 8.692 10.545 17.504 1.00 12.12 195 SER A O 1
ATOM 1317 N N . SER A 1 158 ? 7.950 8.559 18.241 1.00 14.89 196 SER A N 1
ATOM 1318 C CA . SER A 1 158 ? 6.651 8.731 17.579 1.00 15.74 196 SER A CA 1
ATOM 1319 C C . SER A 1 158 ? 5.829 9.885 18.161 1.00 14.72 196 SER A C 1
ATOM 1320 O O . SER A 1 158 ? 4.868 10.292 17.521 1.00 18.38 196 SER A O 1
ATOM 1323 N N . ASP A 1 159 ? 6.204 10.433 19.330 1.00 13.00 197 ASP A N 1
ATOM 1324 C CA . ASP A 1 159 ? 5.503 11.599 19.879 1.00 15.40 197 ASP A CA 1
ATOM 1325 C C . ASP A 1 159 ? 6.377 12.798 20.203 1.00 12.52 197 ASP A C 1
ATOM 1326 O O . ASP A 1 159 ? 5.882 13.780 20.745 1.00 16.48 197 ASP A O 1
ATOM 1331 N N . THR A 1 160 ? 7.661 12.751 19.825 1.00 11.70 198 THR A N 1
ATOM 1332 C CA . THR A 1 160 ? 8.609 13.828 20.134 1.00 12.08 198 THR A CA 1
ATOM 1333 C C . THR A 1 160 ? 9.490 14.044 18.920 1.00 10.01 198 THR A C 1
ATOM 1334 O O . THR A 1 160 ? 10.062 13.096 18.392 1.00 11.23 198 THR A O 1
ATOM 1338 N N . ASN A 1 161 ? 9.591 15.295 18.456 1.00 10.37 199 ASN A N 1
ATOM 1339 C CA . ASN A 1 161 ? 10.281 15.579 17.197 1.00 10.40 199 ASN A CA 1
ATOM 1340 C C . ASN A 1 161 ? 9.727 14.681 16.081 1.00 10.44 199 ASN A C 1
ATOM 1341 O O . ASN A 1 161 ? 10.462 14.072 15.280 1.00 11.03 199 ASN A O 1
ATOM 1346 N N . VAL A 1 162 ? 8.399 14.650 16.018 1.00 11.74 200 VAL A N 1
ATOM 1347 C CA . VAL A 1 162 ? 7.698 13.816 15.042 1.00 13.52 200 VAL A CA 1
ATOM 1348 C C . VAL A 1 162 ? 8.073 14.169 13.596 1.00 12.50 200 VAL A C 1
ATOM 1349 O O . VAL A 1 162 ? 8.141 13.291 12.740 1.00 12.97 200 VAL A O 1
ATOM 1353 N N . TYR A 1 163 ? 8.377 15.436 13.328 1.00 12.72 201 TYR A N 1
ATOM 1354 C CA . TYR A 1 163 ? 8.757 15.806 11.961 1.00 13.93 201 TYR A CA 1
ATOM 1355 C C . TYR A 1 163 ? 9.999 15.078 11.460 1.00 13.42 201 TYR A C 1
ATOM 1356 O O . TYR A 1 163 ? 10.191 14.864 10.267 1.00 16.69 201 TYR A O 1
ATOM 1365 N N . ILE A 1 164 ? 10.864 14.697 12.386 1.00 12.18 202 ILE A N 1
ATOM 1366 C CA . ILE A 1 164 ? 12.033 13.896 12.035 1.00 11.51 202 ILE A CA 1
ATOM 1367 C C . ILE A 1 164 ? 11.634 12.420 12.007 1.00 10.44 202 ILE A C 1
ATOM 1368 O O . ILE A 1 164 ? 11.945 11.701 11.070 1.00 11.19 202 ILE A O 1
ATOM 1373 N N . TYR A 1 165 ? 10.963 11.964 13.064 1.00 10.74 203 TYR A N 1
ATOM 1374 C CA . TYR A 1 165 ? 10.639 10.549 13.172 1.00 12.03 203 TYR A CA 1
ATOM 1375 C C . TYR A 1 165 ? 9.890 10.028 11.960 1.00 11.31 203 TYR A C 1
ATOM 1376 O O . TYR A 1 165 ? 10.173 8.941 11.451 1.00 12.22 203 TYR A O 1
ATOM 1385 N N . GLU A 1 166 ? 8.946 10.825 11.462 1.00 12.14 204 GLU A N 1
ATOM 1386 C CA . GLU A 1 166 ? 8.083 10.375 10.381 1.00 14.05 204 GLU A CA 1
ATOM 1387 C C . GLU A 1 166 ? 8.858 10.241 9.057 1.00 13.97 204 GLU A C 1
ATOM 1388 O O . GLU A 1 166 ? 8.386 9.606 8.124 1.00 17.18 204 GLU A O 1
ATOM 1394 N N . LYS A 1 167 ? 10.045 10.836 8.977 1.00 12.96 205 LYS A N 1
ATOM 1395 C CA . LYS A 1 167 ? 10.897 10.691 7.800 1.00 13.87 205 LYS A CA 1
ATOM 1396 C C . LYS A 1 167 ? 11.744 9.424 7.842 1.00 13.02 205 LYS A C 1
ATOM 1397 O O . LYS A 1 167 ? 12.325 9.034 6.840 1.00 16.41 20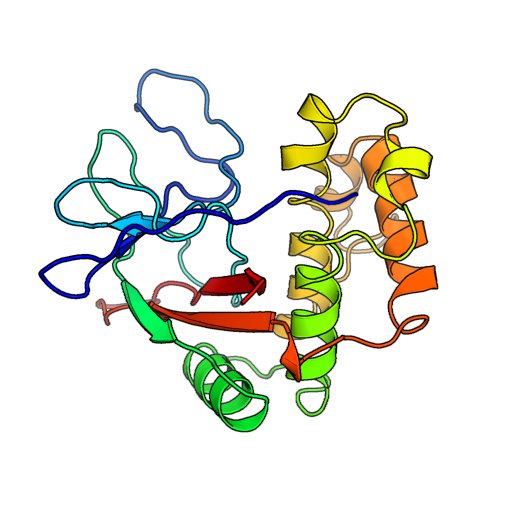5 LYS A O 1
ATOM 1403 N N . PHE A 1 168 ? 11.841 8.797 9.013 1.00 12.20 206 PHE A N 1
ATOM 1404 C CA . PHE A 1 168 ? 12.647 7.597 9.145 1.00 11.46 206 PHE A CA 1
ATOM 1405 C C . PHE A 1 168 ? 11.993 6.434 8.389 1.00 11.55 206 PHE A C 1
ATOM 1406 O O . PHE A 1 168 ? 10.767 6.287 8.381 1.00 14.24 206 PHE A O 1
ATOM 1414 N N . SER A 1 169 ? 12.820 5.595 7.792 1.00 11.18 207 SER A N 1
ATOM 1415 C CA . SER A 1 169 ? 12.345 4.352 7.184 1.00 11.64 207 SER A CA 1
ATOM 1416 C C . SER A 1 169 ? 11.935 3.377 8.294 1.00 11.90 207 SER A C 1
ATOM 1417 O O . SER A 1 169 ? 12.341 3.526 9.461 1.00 10.90 207 SER A O 1
ATOM 1420 N N . PRO A 1 170 ? 11.161 2.347 7.950 1.00 12.31 208 PRO A N 1
ATOM 1421 C CA . PRO A 1 170 ? 10.841 1.342 8.960 1.00 11.95 208 PRO A CA 1
ATOM 1422 C C . PRO A 1 170 ? 12.102 0.709 9.577 1.00 11.51 208 PRO A C 1
ATOM 1423 O O . PRO A 1 170 ? 12.135 0.421 10.775 1.00 11.96 208 PRO A O 1
ATOM 1427 N N . GLN A 1 171 ? 13.123 0.471 8.762 1.00 10.89 209 GLN A N 1
ATOM 1428 C CA . GLN A 1 171 ? 14.377 -0.126 9.252 1.00 10.26 209 GLN A CA 1
ATOM 1429 C C . GLN A 1 171 ? 15.078 0.833 10.206 1.00 9.12 209 GLN A C 1
ATOM 1430 O O . GLN A 1 171 ? 15.633 0.404 11.234 1.00 9.51 209 GLN A O 1
ATOM 1436 N N . GLN A 1 172 ? 15.064 2.131 9.900 1.00 8.56 210 GLN A N 1
ATOM 1437 C CA . GLN A 1 172 ? 15.624 3.120 10.848 1.00 8.44 210 GLN A CA 1
ATOM 1438 C C . GLN A 1 172 ? 14.908 3.123 12.187 1.00 7.94 210 GLN A C 1
ATOM 1439 O O . GLN A 1 172 ? 15.559 3.251 13.228 1.00 8.96 210 GLN A O 1
ATOM 1445 N N . LYS A 1 173 ? 13.585 3.056 12.144 1.00 8.91 211 LYS A N 1
ATOM 1446 C CA . LYS A 1 173 ? 12.809 3.041 13.377 1.00 9.19 211 LYS A CA 1
ATOM 1447 C C . LYS A 1 173 ? 13.188 1.825 14.238 1.00 9.78 211 LYS A C 1
ATOM 1448 O O . LYS A 1 173 ? 13.369 1.929 15.453 1.00 9.99 211 LYS A O 1
ATOM 1454 N N . LYS A 1 174 ? 13.333 0.656 13.604 1.00 8.99 212 LYS A N 1
ATOM 1455 C CA . LYS A 1 174 ? 13.754 -0.550 14.316 1.00 9.42 212 LYS A CA 1
ATOM 1456 C C . LYS A 1 174 ? 15.156 -0.356 14.882 1.00 9.13 212 LYS A C 1
ATOM 1457 O O . LYS A 1 174 ? 15.422 -0.689 16.042 1.00 10.11 212 LYS A O 1
ATOM 1463 N N . ALA A 1 175 ? 16.074 0.173 14.075 1.00 8.27 213 ALA A N 1
ATOM 1464 C CA . ALA A 1 175 ? 17.433 0.382 14.531 1.00 8.60 213 ALA A CA 1
ATOM 1465 C C . ALA A 1 175 ? 17.477 1.317 15.731 1.00 8.34 213 ALA A C 1
ATOM 1466 O O . ALA A 1 175 ? 18.290 1.098 16.643 1.00 9.26 213 ALA A O 1
ATOM 1468 N N . LEU A 1 176 ? 16.665 2.360 15.738 1.00 7.88 214 LEU A N 1
ATOM 1469 C CA . LEU A 1 176 ? 16.655 3.299 16.870 1.00 8.18 214 LEU A CA 1
ATOM 1470 C C . LEU A 1 176 ? 16.257 2.589 18.172 1.00 7.48 214 LEU A C 1
ATOM 1471 O O . LEU A 1 176 ? 16.822 2.868 19.224 1.00 8.39 214 LEU A O 1
ATOM 1476 N N . GLU A 1 177 ? 15.302 1.678 18.089 1.00 7.91 215 GLU A N 1
ATOM 1477 C CA . GLU A 1 177 ? 14.886 0.924 19.265 1.00 8.21 215 GLU A CA 1
ATOM 1478 C C . GLU A 1 177 ? 16.004 0.013 19.747 1.00 8.05 215 GLU A C 1
ATOM 1479 O O . GLU A 1 177 ? 16.188 -0.196 20.952 1.00 9.12 215 GLU A O 1
ATOM 1485 N N . MET A 1 178 ? 16.732 -0.584 18.806 1.00 7.94 216 MET A N 1
ATOM 1486 C CA . MET A 1 178 ? 17.874 -1.414 19.184 1.00 8.33 216 MET A CA 1
ATOM 1487 C C . MET A 1 178 ? 19.003 -0.592 19.802 1.00 7.56 216 MET A C 1
ATOM 1488 O O . MET A 1 178 ? 19.579 -0.991 20.810 1.00 8.78 216 MET A O 1
ATOM 1493 N N . ILE A 1 179 ? 19.312 0.556 19.199 1.00 8.02 217 ILE A N 1
ATOM 1494 C CA . ILE A 1 179 ? 20.288 1.467 19.791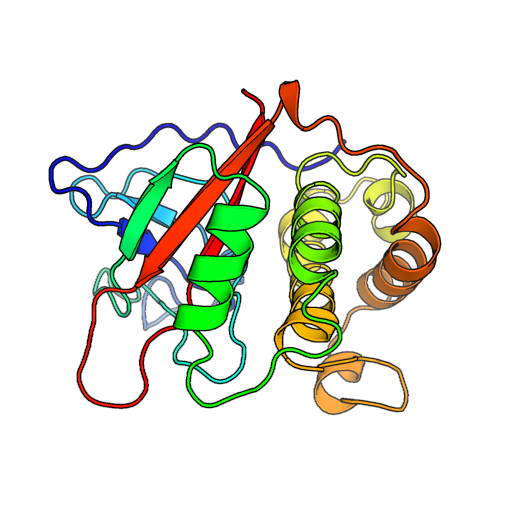 1.00 8.47 217 ILE A CA 1
ATOM 1495 C C . ILE A 1 179 ? 19.905 1.780 21.245 1.00 8.43 217 ILE A C 1
ATOM 1496 O O . ILE A 1 179 ? 20.746 1.729 22.147 1.00 8.64 217 ILE A O 1
ATOM 1501 N N . ARG A 1 180 ? 18.637 2.122 21.467 1.00 8.15 218 ARG A N 1
ATOM 1502 C CA . ARG A 1 180 ? 18.207 2.542 22.810 1.00 7.93 218 ARG A CA 1
ATOM 1503 C C . ARG A 1 180 ? 18.263 1.397 23.805 1.00 8.48 218 ARG A C 1
ATOM 1504 O O . ARG A 1 180 ? 18.535 1.623 24.988 1.00 10.56 218 ARG A O 1
ATOM 1512 N N . THR A 1 181 ? 18.032 0.174 23.356 1.00 7.77 219 THR A N 1
ATOM 1513 C CA . THR A 1 181 ? 18.134 -1.003 24.223 1.00 7.74 219 THR A CA 1
ATOM 1514 C C . THR A 1 181 ? 19.583 -1.371 24.512 1.00 8.02 219 THR A C 1
ATOM 1515 O O . THR A 1 181 ? 19.903 -1.810 25.617 1.00 8.87 219 THR A O 1
ATOM 1519 N N . ASP A 1 182 ? 20.460 -1.187 23.522 1.00 7.99 220 ASP A N 1
ATOM 1520 C CA . ASP A 1 182 ? 21.799 -1.769 23.554 1.00 8.22 220 ASP A CA 1
ATOM 1521 C C . ASP A 1 182 ? 22.912 -0.834 23.989 1.00 8.53 220 ASP A C 1
ATOM 1522 O O . ASP A 1 182 ? 24.035 -1.278 24.215 1.00 8.96 220 ASP A O 1
ATOM 1527 N N . LEU A 1 183 ? 22.599 0.447 24.127 1.00 8.60 221 LEU A N 1
ATOM 1528 C CA . LEU A 1 183 ? 23.619 1.491 24.313 1.00 8.87 221 LEU A CA 1
ATOM 1529 C C . LEU A 1 183 ? 24.676 1.194 25.388 1.00 8.91 221 LEU A C 1
ATOM 1530 O O . LEU A 1 183 ? 25.853 1.445 25.176 1.00 8.44 221 LEU A O 1
ATOM 1535 N N A TYR A 1 184 ? 24.223 0.672 26.522 0.50 8.36 222 TYR A N 1
ATOM 1536 N N B TYR A 1 184 ? 24.257 0.658 26.535 0.50 8.56 222 TYR A N 1
ATOM 1537 C CA A TYR A 1 184 ? 25.090 0.469 27.671 0.50 9.38 222 TYR A CA 1
ATOM 1538 C CA B TYR A 1 184 ? 25.197 0.387 27.641 0.50 9.50 222 TYR A CA 1
ATOM 1539 C C A TYR A 1 184 ? 25.508 -0.995 27.813 0.50 9.56 222 TYR A C 1
ATOM 1540 C C B TYR A 1 184 ? 25.552 -1.071 27.793 0.50 10.18 222 TYR A C 1
ATOM 1541 O O A TYR A 1 184 ? 26.247 -1.344 28.729 0.50 12.96 222 TYR A O 1
ATOM 1542 O O B TYR A 1 184 ? 26.215 -1.460 28.755 0.50 13.60 222 TYR A O 1
ATOM 1559 N N A ASN A 1 185 ? 25.107 -1.859 26.875 0.50 9.42 223 ASN A N 1
ATOM 1560 N N B ASN A 1 185 ? 25.173 -1.900 26.828 0.50 10.05 223 ASN A N 1
ATOM 1561 C CA A ASN A 1 185 ? 25.282 -3.310 27.032 0.50 11.45 223 ASN A CA 1
ATOM 1562 C CA B ASN A 1 185 ? 25.319 -3.332 26.999 0.50 12.50 223 ASN A CA 1
ATOM 1563 C C A ASN A 1 185 ? 26.508 -3.853 26.246 0.50 11.49 223 ASN A C 1
ATOM 1564 C C B ASN A 1 185 ? 26.544 -3.894 26.279 0.50 12.37 223 ASN A C 1
ATOM 1565 O O A ASN A 1 185 ? 26.413 -4.849 25.529 0.50 18.03 223 ASN A O 1
ATOM 1566 O O B ASN A 1 185 ? 26.494 -4.955 25.658 0.50 18.47 223 ASN A O 1
ATOM 1575 N N . PHE A 1 186 ? 27.651 -3.174 26.393 1.00 10.73 224 PHE A N 1
ATOM 1576 C CA . PHE A 1 186 ? 28.930 -3.598 25.840 1.00 11.80 224 PHE A CA 1
ATOM 1577 C C . PHE A 1 186 ? 30.017 -2.721 26.462 1.00 12.32 224 PHE A C 1
ATOM 1578 O O . PHE A 1 186 ? 29.748 -1.627 26.963 1.00 12.69 224 PHE A O 1
ATOM 1586 N N . THR A 1 187 ? 31.258 -3.183 26.366 1.00 13.77 225 THR A N 1
ATOM 1587 C CA . THR A 1 187 ? 32.395 -2.403 26.801 1.00 15.33 225 THR A CA 1
ATOM 1588 C C . THR A 1 187 ? 33.044 -1.774 25.574 1.00 12.68 225 THR A C 1
ATOM 1589 O O . THR A 1 187 ? 33.235 -2.432 24.554 1.00 15.53 225 THR A O 1
ATOM 1593 N N . VAL A 1 188 ? 33.374 -0.492 25.667 1.00 12.11 226 VAL A N 1
ATOM 1594 C CA . VAL A 1 188 ? 34.066 0.211 24.596 1.00 11.49 226 VAL A CA 1
ATOM 1595 C C . VAL A 1 188 ? 35.564 -0.034 24.781 1.00 11.55 226 VAL A C 1
ATOM 1596 O O . VAL A 1 188 ? 36.104 0.264 25.840 1.00 13.14 226 VAL A O 1
ATOM 1600 N N . PRO A 1 189 ? 36.261 -0.549 23.750 1.00 11.24 227 PRO A N 1
ATOM 1601 C CA . PRO A 1 189 ? 37.681 -0.880 23.869 1.00 12.06 227 PRO A CA 1
ATOM 1602 C C . PRO A 1 189 ? 38.576 0.337 23.591 1.00 11.15 227 PRO A C 1
ATOM 1603 O O . PRO A 1 189 ? 39.267 0.419 22.565 1.00 11.25 227 PRO A O 1
ATOM 1607 N N . TYR A 1 190 ? 38.530 1.315 24.482 1.00 12.42 228 TYR A N 1
ATOM 1608 C CA . TYR A 1 190 ? 39.223 2.578 24.268 1.00 12.67 228 TYR A CA 1
ATOM 1609 C C . TYR A 1 190 ? 40.706 2.432 23.890 1.00 12.29 228 TYR A C 1
ATOM 1610 O O . TYR A 1 190 ? 41.211 3.192 23.068 1.00 12.46 228 TYR A O 1
ATOM 1619 N N . GLU A 1 191 ? 41.410 1.473 24.491 1.00 13.91 229 GLU A N 1
ATOM 1620 C CA . GLU A 1 191 ? 42.836 1.335 24.248 1.00 15.36 229 GLU A CA 1
ATOM 1621 C C . GLU A 1 191 ? 43.120 0.949 22.786 1.00 13.92 229 GLU A C 1
ATOM 1622 O O . GLU A 1 191 ? 44.242 1.122 22.320 1.00 17.29 229 GLU A O 1
ATOM 1625 N N . ASN A 1 192 ? 42.109 0.433 22.073 1.00 11.37 230 ASN A N 1
ATOM 1626 C CA . ASN A 1 192 ? 42.242 0.017 20.691 1.00 11.63 230 ASN A CA 1
ATOM 1627 C C . ASN A 1 192 ? 41.673 0.995 19.677 1.00 11.60 230 ASN A C 1
ATOM 1628 O O . ASN A 1 192 ? 41.693 0.720 18.468 1.00 12.60 230 ASN A O 1
ATOM 1633 N N . LEU A 1 193 ? 41.159 2.114 20.176 1.00 10.41 231 LEU A N 1
ATOM 1634 C CA . LEU A 1 193 ? 40.459 3.098 19.344 1.00 9.59 231 LEU A CA 1
ATOM 1635 C C . LEU A 1 193 ? 41.171 4.446 19.397 1.00 10.06 231 LEU A C 1
ATOM 1636 O O . LEU A 1 193 ? 41.796 4.814 20.408 1.00 12.12 231 LEU A O 1
ATOM 1641 N N . GLU A 1 194 ? 41.043 5.185 18.303 1.00 9.65 232 GLU A N 1
ATOM 1642 C CA . GLU A 1 194 ? 41.405 6.579 18.255 1.00 10.17 232 GLU A CA 1
ATOM 1643 C C . GLU A 1 194 ? 40.189 7.398 17.993 1.00 8.69 232 GLU A C 1
ATOM 1644 O O . GLU A 1 194 ? 39.638 7.359 16.890 1.00 10.09 232 GLU A O 1
ATOM 1650 N N . TYR A 1 195 ? 39.761 8.162 18.989 1.00 8.70 233 TYR A N 1
ATOM 1651 C CA . TYR A 1 195 ? 38.732 9.176 18.807 1.00 8.36 233 TYR A CA 1
ATOM 1652 C C . TYR A 1 195 ? 39.383 10.472 18.341 1.00 8.35 233 TYR A C 1
ATOM 1653 O O . TYR A 1 195 ? 40.507 10.794 18.756 1.00 9.91 233 TYR A O 1
ATOM 1662 N N . ARG A 1 196 ? 38.659 11.213 17.512 1.00 8.32 234 ARG A N 1
ATOM 1663 C CA . ARG A 1 196 ? 39.193 12.434 16.897 1.00 8.79 234 ARG A CA 1
ATOM 1664 C C . ARG A 1 196 ? 38.149 13.524 17.009 1.00 8.19 234 ARG A C 1
ATOM 1665 O O . ARG A 1 196 ? 36.945 13.255 16.879 1.00 9.45 234 ARG A O 1
ATOM 1673 N N . PHE A 1 197 ? 38.617 14.752 17.198 1.00 8.73 235 PHE A N 1
ATOM 1674 C CA . PHE A 1 197 ? 37.746 15.928 17.247 1.00 8.66 235 PHE A CA 1
ATOM 1675 C C . PHE A 1 197 ? 38.131 16.902 16.150 1.00 8.17 235 PHE A C 1
ATOM 1676 O O . PHE A 1 197 ? 39.311 17.195 15.992 1.00 10.46 235 PHE A O 1
ATOM 1684 N N . TYR A 1 198 ? 37.134 17.395 15.414 1.00 7.15 236 TYR A N 1
ATOM 1685 C CA . TYR A 1 198 ? 37.368 18.443 14.428 1.00 7.47 236 TYR A CA 1
ATOM 1686 C C . TYR A 1 198 ? 36.789 19.744 14.957 1.00 7.71 236 TYR A C 1
ATOM 1687 O O . TYR A 1 198 ? 35.570 19.873 15.151 1.00 8.07 236 TYR A O 1
ATOM 1696 N N . LYS A 1 199 ? 37.705 20.683 15.253 1.00 8.65 237 LYS A N 1
ATOM 1697 C CA . LYS A 1 199 ? 37.350 21.958 15.846 1.00 9.35 237 LYS A CA 1
ATOM 1698 C C . LYS A 1 199 ? 37.086 22.945 14.729 1.00 9.33 237 LYS A C 1
ATOM 1699 O O . LYS A 1 199 ? 37.947 23.140 13.884 1.00 9.01 237 LYS A O 1
ATOM 1702 N N . PRO A 1 200 ? 35.939 23.610 14.722 1.00 9.20 238 PRO A N 1
ATOM 1703 C CA . PRO A 1 200 ? 35.672 24.534 13.620 1.00 9.64 238 PRO A CA 1
ATOM 1704 C C . PRO A 1 200 ? 36.435 25.847 13.781 1.00 10.72 238 PRO A C 1
ATOM 1705 O O . PRO A 1 200 ? 36.474 26.427 14.875 1.00 11.70 238 PRO A O 1
ATOM 1709 N N . ASP A 1 201 ? 37.047 26.311 12.695 1.00 10.43 239 ASP A N 1
ATOM 1710 C CA . ASP A 1 201 ? 37.658 27.649 12.664 1.00 12.85 239 ASP A CA 1
ATOM 1711 C C . ASP A 1 201 ? 36.584 28.677 12.971 1.00 11.36 239 ASP A C 1
ATOM 1712 O O . ASP A 1 201 ? 35.430 28.539 12.510 1.00 11.93 239 ASP A O 1
ATOM 1717 N N . TRP A 1 202 ? 36.960 29.734 13.681 1.00 13.62 240 TRP A N 1
ATOM 1718 C CA . TRP A 1 202 ? 36.048 30.816 13.958 1.00 14.98 240 TRP A CA 1
ATOM 1719 C C . TRP A 1 202 ? 35.544 31.478 12.672 1.00 14.20 240 TRP A C 1
ATOM 1720 O O . TRP A 1 202 ? 36.310 31.679 11.725 1.00 17.74 240 TRP A O 1
ATOM 1731 N N . VAL A 1 203 ? 34.254 31.817 12.654 1.00 13.52 241 VAL A N 1
ATOM 1732 C CA . VAL A 1 203 ? 33.669 32.708 11.650 1.00 14.72 241 VAL A CA 1
ATOM 1733 C C . VAL A 1 203 ? 32.767 33.710 12.369 1.00 14.35 241 VAL A C 1
ATOM 1734 O O . VAL A 1 203 ? 32.335 33.444 13.477 1.00 16.35 241 VAL A O 1
ATOM 1738 N N . PHE A 1 204 ? 32.473 34.845 11.719 1.00 15.18 242 PHE A N 1
ATOM 1739 C CA . PHE A 1 204 ? 31.554 35.808 12.288 1.00 16.63 242 PHE A CA 1
ATOM 1740 C C . PHE A 1 204 ? 30.169 35.196 12.421 1.00 16.00 242 PHE A C 1
ATOM 1741 O O . PHE A 1 204 ? 29.720 34.471 11.532 1.00 17.02 242 PHE A O 1
ATOM 1749 N N . GLY A 1 205 ? 29.485 35.489 13.521 1.00 17.58 243 GLY A N 1
ATOM 1750 C CA . GLY A 1 205 ? 28.095 35.056 13.689 1.00 17.71 243 GLY A CA 1
ATOM 1751 C C . GLY A 1 205 ? 28.004 33.735 14.387 1.00 18.20 243 GLY A C 1
ATOM 1752 O O . GLY A 1 205 ? 28.917 33.357 15.115 1.00 25.80 243 GLY A O 1
ATOM 1753 N N . LEU A 1 206 ? 26.920 33.012 14.085 1.00 16.55 244 LEU A N 1
ATOM 1754 C CA . LEU A 1 206 ? 26.694 31.695 14.599 1.00 17.40 244 LEU A CA 1
ATOM 1755 C C . LEU A 1 206 ? 27.825 30.814 14.015 1.00 18.14 244 LEU A C 1
ATOM 1756 O O . LEU A 1 206 ? 28.054 30.713 12.795 1.00 22.25 244 LEU A O 1
ATOM 1761 N N . GLY A 1 207 ? 28.535 30.150 14.844 1.00 21.74 245 GLY A N 1
ATOM 1762 C CA . GLY A 1 207 ? 29.583 29.331 14.272 1.00 14.51 245 GLY A CA 1
ATOM 1763 C C . GLY A 1 207 ? 29.099 28.028 13.684 1.00 9.54 245 GLY A C 1
ATOM 1764 O O . GLY A 1 207 ? 27.921 27.718 13.647 1.00 9.83 245 GLY A O 1
ATOM 1765 N N . PHE A 1 208 ? 30.068 27.266 13.256 1.00 7.69 246 PHE A N 1
ATOM 1766 C CA . PHE A 1 208 ? 29.846 25.896 12.789 1.00 7.01 246 PHE A CA 1
ATOM 1767 C C . PHE A 1 208 ? 29.848 24.894 13.941 1.00 7.74 246 PHE A C 1
ATOM 1768 O O . PHE A 1 208 ? 30.573 25.046 14.933 1.00 8.49 246 PHE A O 1
ATOM 1776 N N . GLN A 1 209 ? 29.074 23.827 13.769 1.00 7.04 247 GLN A N 1
ATOM 1777 C CA . GLN A 1 209 ? 29.146 22.696 14.685 1.00 7.13 247 GLN A CA 1
ATOM 1778 C C . GLN A 1 209 ? 30.528 22.055 14.612 1.00 6.87 247 GLN A C 1
ATOM 1779 O O . GLN A 1 209 ? 31.130 21.903 13.534 1.00 8.34 247 GLN A O 1
ATOM 1784 N N . ALA A 1 210 ? 31.004 21.599 15.760 1.00 6.84 248 ALA A N 1
ATOM 1785 C CA . ALA A 1 210 ? 32.140 20.702 15.813 1.00 7.27 248 ALA A CA 1
ATOM 1786 C C . ALA A 1 210 ? 31.745 19.318 15.330 1.00 7.14 248 ALA A C 1
ATOM 1787 O O . ALA A 1 210 ? 30.557 18.969 15.298 1.00 7.14 248 ALA A O 1
ATOM 1789 N N . LEU A 1 211 ? 32.746 18.558 14.910 1.00 6.99 249 LEU A N 1
ATOM 1790 C CA . LEU A 1 211 ? 32.549 17.166 14.507 1.00 7.23 249 LEU A CA 1
ATOM 1791 C C . LEU A 1 211 ? 33.428 16.287 15.389 1.00 7.20 249 LEU A C 1
ATOM 1792 O O . LEU A 1 211 ? 34.496 16.714 15.831 1.00 7.91 249 LEU A O 1
ATOM 1797 N N . ALA A 1 212 ? 33.036 15.020 15.553 1.00 6.75 250 ALA A N 1
ATOM 1798 C CA . ALA A 1 212 ? 33.959 14.056 16.136 1.00 6.99 250 ALA A CA 1
ATOM 1799 C C . ALA A 1 212 ? 33.706 12.702 15.509 1.00 6.87 250 ALA A C 1
ATOM 1800 O O . ALA A 1 212 ? 32.652 12.440 14.910 1.00 7.38 250 ALA A O 1
ATOM 1802 N N . THR A 1 213 ? 34.701 11.836 15.596 1.00 6.76 251 THR A N 1
ATOM 1803 C CA . THR A 1 213 ? 34.655 10.540 14.948 1.00 6.60 251 THR A CA 1
ATOM 1804 C C . THR A 1 213 ? 35.575 9.554 15.660 1.00 6.82 251 THR A C 1
ATOM 1805 O O . THR A 1 213 ? 36.166 9.898 16.679 1.00 7.52 251 THR A O 1
ATOM 1809 N N . VAL A 1 214 ? 35.697 8.349 15.088 1.00 7.11 252 VAL A N 1
ATOM 1810 C CA . VAL A 1 214 ? 36.459 7.270 15.691 1.00 7.41 252 VAL A CA 1
ATOM 1811 C C . VAL A 1 214 ? 36.992 6.359 14.617 1.00 7.70 252 VAL A C 1
ATOM 1812 O O . VAL A 1 214 ? 36.409 6.250 13.519 1.00 8.38 252 VAL A O 1
ATOM 1816 N N . ARG A 1 215 ? 38.103 5.721 14.919 1.00 8.18 253 ARG A N 1
ATOM 1817 C CA . ARG A 1 215 ? 38.694 4.713 14.062 1.00 8.12 253 ARG A CA 1
ATOM 1818 C C . ARG A 1 215 ? 39.396 3.704 14.948 1.00 8.92 253 ARG A C 1
ATOM 1819 O O . ARG A 1 215 ? 39.727 3.994 16.101 1.00 10.28 253 ARG A O 1
ATOM 1827 N N . TRP A 1 216 ? 39.681 2.529 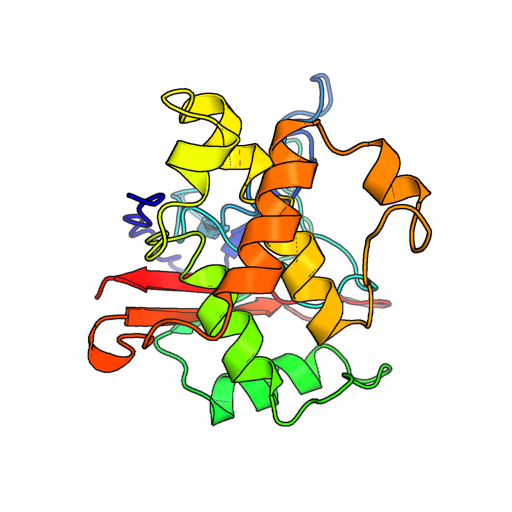14.394 1.00 10.84 254 TRP A N 1
ATOM 1828 C CA . TRP A 1 216 ? 40.604 1.628 15.055 1.00 11.51 254 TRP A CA 1
ATOM 1829 C C . TRP A 1 216 ? 42.029 2.145 15.007 1.00 13.11 254 TRP A C 1
ATOM 1830 O O . TRP A 1 216 ? 42.457 2.680 13.980 1.00 16.83 254 TRP A O 1
ATOM 1841 N N . LYS A 1 217 ? 42.794 1.983 16.074 1.00 15.19 255 LYS A N 1
ATOM 1842 C CA . LYS A 1 217 ? 44.242 2.205 15.970 1.00 20.76 255 LYS A CA 1
ATOM 1843 C C . LYS A 1 217 ? 44.935 1.165 15.070 1.00 26.44 255 LYS A C 1
ATOM 1844 O O . LYS A 1 217 ? 45.626 1.556 14.106 1.00 33.49 255 LYS A O 1
#

Sequence (214 aa):
GGFPNDAKGISGNGKYYSLGQIEKLLYSNQFATYNNLTVITSDTHEENNSDNFAFCLANGKRFPSFTDEKPKGIYTLVKDINKEQYTKLLKENHKWSSIPPNNLLNNQAWDTFSRLSYMMYLKDPTDIVKRAWGTDLNTARTYFHQVVIQYEIWRYTDGMRVSSDTNVYIYEKFSPQQKKALEMIRTDLYYNNFTVPYENLEYRFYKPDWVFGLGFQALATVRWK

B-factor: mean 14.15, std 8.9, range [5.06, 102.63]

Solvent-accessible surface area: 10272 Å² total; per-residue (Å²): 93,19,25,91,9,112,10,125,3,108,6,75,97,30,64,4,31,0,31,0,14,97,46,80,65,99,59,141,106,192,47,72,38,16,6,0,12,0,6,0,15,79,84,75,95,59,0,0,43,3,0,0,0,0,2,40,54,50,92,63,0,15,11,34,54,84,135,42,119,5,60,0,47,36,41,84,82,9,72,101,121,65,0,35,99,23,0,61,116,9,10,72,240,59,104,16,58,109,60,130,91,4,21,48,4,2,0,30,0,0,15,0,2,2,47,6,50,35,64,0,7,100,124,10,20,35,139,65,100,120,43,0,112,17,94,0,0,32,0,0,0,31,3,2,6,70,39,4,45,47,32,101,1,19,87,120,39,45,65,127,10,32,117,154,10,24,87,69,2,62,114,0,3,105,33,0,77,98,14,4,120,106,32,118,8,34,87,107,79,3,22,4,16,2,0,26,36,43,211,47,181,54,104,18,6,0,0,0,0,0,0,14,102,139

Foldseek 3Di:
DADAWPFQDDAPVQKKAWQWAFAAQEPVDHTDGQQRFIAHLPPRGTNTSHWAFLDPPFDIWRQYVNDTDWMWGKDKQDDLVVVLVLSCVLPVPDDFPDSPCLCLQVLLLLVCNHPVPPPLCCVLPNPPVVVCNNLVSVLSNQSNCCGSPVRDDDCPGPVVVVVPRDPSSNSSNVVCVVCSPVDDRPSVQKMKMKIHTDDDPDGHYTIIIHMHGD

Secondary structure (DSSP, 8-state):
-----------TTS-EEE--SEE-SSTTSPPEE-TT-EEETTT--EEES--EES-TTSBPPB-GGG--BS-EEEE-S--HHHHHHHHHHHTTTSPPTTGGGHHHHHHHHHHHHHH-TT-HHHHHHTT-HHHHHHHHHHHHHHHHHHHHH----BTTBSHHHHTTS-HHHHHHHHHHHHHTTSS---GGGEEEEEEEEPP-SSS-BPPEEEEEE-

Nearest PDB structures (foldseek):
  5a0n-assembly1_A  TM=1.005E+00  e=1.799E-46  Streptococcus pneumoniae SP14-BS69
  2vjt-assembly1_A  TM=2.391E-01  e=5.373E+00  Gloeobacter violaceus